Protein AF-A0A136JRP7-F1 (afdb_monomer_lite)

Structure (mmCIF, N/CA/C/O backbone):
data_AF-A0A136JRP7-F1
#
_entry.id   AF-A0A136JRP7-F1
#
loop_
_atom_site.group_PDB
_atom_site.id
_atom_site.type_symbol
_atom_site.label_atom_id
_atom_site.label_alt_id
_atom_site.label_comp_id
_atom_site.label_asym_id
_atom_site.label_entity_id
_atom_site.label_seq_id
_atom_site.pdbx_PDB_ins_code
_atom_site.Cartn_x
_atom_site.Cartn_y
_atom_site.Cartn_z
_atom_site.occupancy
_atom_site.B_iso_or_equiv
_atom_site.auth_seq_id
_atom_site.auth_comp_id
_atom_site.auth_asym_id
_atom_site.auth_atom_id
_atom_site.pdbx_PDB_model_num
ATOM 1 N N . MET A 1 1 ? -14.652 -29.516 85.761 1.00 39.72 1 MET A N 1
ATOM 2 C CA . MET A 1 1 ? -13.188 -29.738 85.785 1.00 39.72 1 MET A CA 1
ATOM 3 C C . MET A 1 1 ? -12.720 -29.755 84.341 1.00 39.72 1 MET A C 1
ATOM 5 O O . MET A 1 1 ? -13.263 -30.537 83.588 1.00 39.72 1 MET A O 1
ATOM 9 N N . GLY A 1 2 ? -11.836 -28.919 83.824 1.00 35.59 2 GLY A N 1
ATOM 10 C CA . GLY A 1 2 ? -11.046 -27.812 84.340 1.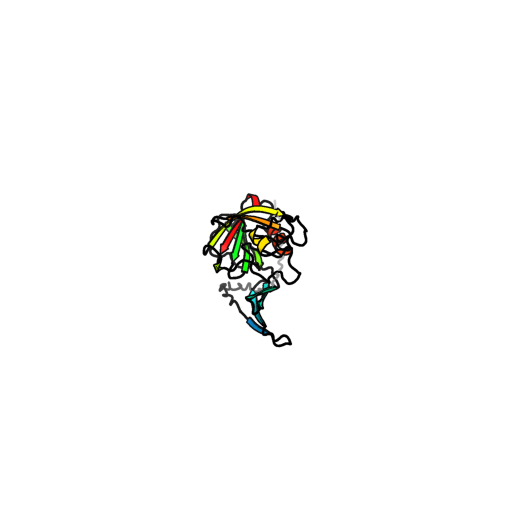00 35.59 2 GLY A CA 1
ATOM 11 C C . GLY A 1 2 ? -10.254 -27.303 83.130 1.00 35.59 2 GLY A C 1
ATOM 12 O O . GLY A 1 2 ? -9.707 -28.105 82.380 1.00 35.59 2 GLY A O 1
ATOM 13 N N . LYS A 1 3 ? -10.291 -25.990 82.892 1.00 38.38 3 LYS A N 1
ATOM 14 C CA . LYS A 1 3 ? -9.518 -25.302 81.852 1.00 38.38 3 LYS A CA 1
ATOM 15 C C . LYS A 1 3 ? -8.024 -25.490 82.135 1.00 38.38 3 LYS A C 1
ATOM 17 O O . LYS A 1 3 ? -7.630 -25.338 83.288 1.00 38.38 3 LYS A O 1
ATOM 22 N N . PHE A 1 4 ? -7.212 -25.734 81.107 1.00 42.00 4 PHE A N 1
ATOM 23 C CA . PHE A 1 4 ? -5.768 -25.517 81.190 1.00 42.00 4 PHE A CA 1
ATOM 24 C C . PHE A 1 4 ? -5.361 -24.369 80.271 1.00 42.00 4 PHE A C 1
ATOM 26 O O . PHE A 1 4 ? -5.608 -24.364 79.068 1.00 42.00 4 PHE A O 1
ATOM 33 N N . THR A 1 5 ? -4.806 -23.371 80.939 1.00 40.28 5 THR A N 1
ATOM 34 C CA . THR A 1 5 ? -4.238 -22.115 80.462 1.00 40.28 5 THR A CA 1
ATOM 35 C C . THR A 1 5 ? -2.716 -22.297 80.326 1.00 40.28 5 THR A C 1
ATOM 37 O O . THR A 1 5 ? -2.183 -23.268 80.859 1.00 40.28 5 THR A O 1
ATOM 40 N N . GLN A 1 6 ? -2.043 -21.287 79.745 1.00 37.91 6 GLN A N 1
ATOM 41 C CA . GLN A 1 6 ? -0.590 -20.995 79.777 1.00 37.91 6 GLN A CA 1
ATOM 42 C C . GLN A 1 6 ? 0.263 -21.721 78.705 1.00 37.91 6 GLN A C 1
ATOM 44 O O . GLN A 1 6 ? 0.059 -22.894 78.444 1.00 37.91 6 GLN A O 1
ATOM 49 N N . PHE A 1 7 ? 1.211 -21.095 77.993 1.00 34.25 7 PHE A N 1
ATOM 50 C CA . PHE A 1 7 ? 2.084 -19.966 78.335 1.00 34.25 7 PHE A CA 1
ATOM 51 C C . PHE A 1 7 ? 2.415 -19.066 77.126 1.00 34.25 7 PHE A C 1
ATOM 53 O O . PHE A 1 7 ? 2.494 -19.506 75.983 1.00 34.25 7 PHE A O 1
ATOM 60 N N . VAL A 1 8 ? 2.654 -17.796 77.449 1.00 35.16 8 VAL A N 1
ATOM 61 C CA . VAL A 1 8 ? 3.190 -16.710 76.620 1.00 35.16 8 VAL A CA 1
ATOM 62 C C . VAL A 1 8 ? 4.683 -16.926 76.358 1.00 35.16 8 VAL A C 1
ATOM 64 O O . VAL A 1 8 ? 5.413 -17.230 77.297 1.00 35.16 8 VAL A O 1
ATOM 67 N N . LEU A 1 9 ? 5.152 -16.646 75.139 1.00 34.50 9 LEU A N 1
ATOM 68 C CA . LEU A 1 9 ? 6.526 -16.199 74.896 1.00 34.50 9 LEU A CA 1
ATOM 69 C C . LEU A 1 9 ? 6.534 -15.151 73.779 1.00 34.50 9 LEU A C 1
ATOM 71 O O . LEU A 1 9 ? 6.214 -15.423 72.624 1.00 34.50 9 LEU A O 1
ATOM 75 N N . LEU A 1 10 ? 6.858 -13.927 74.195 1.00 34.78 10 LEU A N 1
ATOM 76 C CA . LEU A 1 10 ? 7.163 -12.784 73.352 1.00 34.78 10 LEU A CA 1
ATOM 77 C C . LEU A 1 10 ? 8.407 -13.075 72.508 1.00 34.78 10 LEU A C 1
ATOM 79 O O . LEU A 1 10 ? 9.435 -13.464 73.054 1.00 34.78 10 LEU A O 1
ATOM 83 N N . PHE A 1 11 ? 8.352 -12.750 71.219 1.00 33.94 11 PHE A N 1
ATOM 84 C CA . PHE A 1 11 ? 9.544 -12.369 70.470 1.00 33.94 11 PHE A CA 1
ATOM 85 C C . PHE A 1 11 ? 9.280 -11.048 69.760 1.00 33.94 11 PHE A C 1
ATOM 87 O O . PHE A 1 11 ? 8.512 -10.958 68.804 1.00 33.94 11 PHE A O 1
ATOM 94 N N . SER A 1 12 ? 9.925 -10.007 70.280 1.00 32.88 12 SER A N 1
ATOM 95 C CA . SER A 1 12 ? 10.129 -8.745 69.592 1.00 32.88 12 SER A CA 1
ATOM 96 C C . SER A 1 12 ? 11.010 -8.988 68.368 1.00 32.88 12 SER A C 1
ATOM 98 O O . SER A 1 12 ? 12.142 -9.451 68.511 1.00 32.88 12 SER A O 1
ATOM 100 N N . CYS A 1 13 ? 10.542 -8.611 67.185 1.00 29.30 13 CYS A N 1
ATOM 101 C CA . CYS A 1 13 ? 11.443 -8.299 66.085 1.00 29.30 13 CYS A CA 1
ATOM 102 C C . CYS A 1 13 ? 11.125 -6.886 65.607 1.00 29.30 13 CYS A C 1
ATOM 104 O O . CYS A 1 13 ? 10.204 -6.635 64.835 1.00 29.30 13 CYS A O 1
ATOM 106 N N . LEU A 1 14 ? 11.874 -5.957 66.190 1.00 34.19 14 LEU A N 1
ATOM 107 C CA . LEU A 1 14 ? 12.029 -4.587 65.754 1.00 34.19 14 LEU A CA 1
ATOM 108 C C . LEU A 1 14 ? 12.910 -4.619 64.500 1.00 34.19 14 LEU A C 1
ATOM 110 O O . LEU A 1 14 ? 14.112 -4.819 64.631 1.00 34.19 14 LEU A O 1
ATOM 114 N N . LEU A 1 15 ? 12.349 -4.426 63.306 1.00 36.03 15 LEU A N 1
ATOM 115 C CA . LEU A 1 15 ? 13.151 -4.093 62.128 1.00 36.03 15 LEU A CA 1
ATOM 116 C C . LEU A 1 15 ? 12.432 -3.051 61.258 1.00 36.03 15 LEU A C 1
ATOM 118 O O . LEU A 1 15 ? 11.528 -3.351 60.489 1.00 36.03 15 LEU A O 1
ATOM 122 N N . LEU A 1 16 ? 12.872 -1.811 61.468 1.00 35.22 16 LEU A N 1
ATOM 123 C CA . LEU A 1 16 ? 13.140 -0.772 60.472 1.00 35.22 16 LEU A CA 1
ATOM 124 C C . LEU A 1 16 ? 12.057 -0.471 59.422 1.00 35.22 16 LEU A C 1
ATOM 126 O O . LEU A 1 16 ? 11.965 -1.080 58.360 1.00 35.22 16 LEU A O 1
ATOM 130 N N . LEU A 1 17 ? 11.348 0.622 59.716 1.00 37.88 17 LEU A N 1
ATOM 131 C CA . LEU A 1 17 ? 10.769 1.564 58.761 1.00 37.88 17 LEU A CA 1
ATOM 132 C C . LEU A 1 17 ? 11.739 1.840 57.599 1.00 37.88 17 LEU A C 1
ATOM 134 O O . LEU A 1 17 ? 12.767 2.490 57.788 1.00 37.88 17 LEU A O 1
ATOM 138 N N . VAL A 1 18 ? 11.368 1.420 56.392 1.00 36.59 18 VAL A N 1
ATOM 139 C CA . VAL A 1 18 ? 11.866 2.020 55.151 1.00 36.59 18 VAL A CA 1
ATOM 140 C C . VAL A 1 18 ? 10.654 2.601 54.440 1.00 36.59 18 VAL A C 1
ATOM 142 O O . VAL A 1 18 ? 9.684 1.897 54.161 1.00 36.59 18 VAL A O 1
ATOM 145 N N . GLY A 1 19 ? 10.688 3.918 54.252 1.00 31.47 19 GLY A N 1
ATOM 146 C CA . GLY A 1 19 ? 9.603 4.704 53.691 1.00 31.47 19 GLY A CA 1
ATOM 147 C C . GLY A 1 19 ? 9.156 4.172 52.335 1.00 31.47 19 GLY A C 1
ATOM 148 O O . GLY A 1 19 ? 9.950 4.023 51.410 1.00 31.47 19 GLY A O 1
ATOM 149 N N . CYS A 1 20 ? 7.855 3.923 52.217 1.00 28.80 20 CYS A N 1
ATOM 150 C CA . CYS A 1 20 ? 7.195 3.824 50.928 1.00 28.80 20 CYS A CA 1
ATOM 151 C C . CYS A 1 20 ? 7.052 5.258 50.400 1.00 28.80 20 CYS A C 1
ATOM 153 O O . CYS A 1 20 ? 6.057 5.934 50.656 1.00 28.80 20 CYS A O 1
ATOM 155 N N . GLU A 1 21 ? 8.103 5.764 49.751 1.00 31.59 21 GLU A N 1
ATOM 156 C CA . GLU A 1 21 ? 8.009 6.989 48.964 1.00 31.59 21 GLU A CA 1
ATOM 157 C C . GLU A 1 21 ? 7.061 6.721 47.795 1.00 31.59 21 GLU A C 1
ATOM 159 O O . GLU A 1 21 ? 7.351 5.960 46.872 1.00 31.59 21 GLU A O 1
ATOM 164 N N . THR A 1 22 ? 5.891 7.347 47.855 1.00 37.56 22 THR A N 1
ATOM 165 C CA . THR A 1 22 ? 4.984 7.475 46.722 1.00 37.56 22 THR A CA 1
ATOM 166 C C . THR A 1 22 ? 5.746 8.130 45.573 1.00 37.56 22 THR A C 1
ATOM 168 O O . THR A 1 22 ? 6.074 9.316 45.638 1.00 37.56 22 THR A O 1
ATOM 171 N N . VAL A 1 23 ? 6.040 7.359 44.526 1.00 31.69 23 VAL A N 1
ATOM 172 C CA . VAL A 1 23 ? 6.609 7.885 43.283 1.00 31.69 23 VAL A CA 1
ATOM 173 C C . VAL A 1 23 ? 5.625 8.924 42.738 1.00 31.69 23 VAL A C 1
ATOM 175 O O . VAL A 1 23 ? 4.466 8.579 42.499 1.00 31.69 23 VAL A O 1
ATOM 178 N N . PRO A 1 24 ? 6.027 10.194 42.558 1.00 32.50 24 PRO A N 1
ATOM 179 C CA . PRO A 1 24 ? 5.116 11.206 42.063 1.00 32.50 24 PRO A CA 1
ATOM 180 C C . PRO A 1 24 ? 4.702 10.840 40.640 1.00 32.50 24 PRO A C 1
ATOM 182 O O . PRO A 1 24 ? 5.545 10.608 39.768 1.00 32.50 24 PRO A O 1
ATOM 185 N N . GLU A 1 25 ? 3.390 10.805 40.427 1.00 35.38 25 GLU A N 1
ATOM 186 C CA . GLU A 1 25 ? 2.735 10.657 39.136 1.00 35.38 25 GLU A CA 1
ATOM 187 C C . GLU A 1 25 ? 3.246 11.775 38.211 1.00 35.38 25 GLU A C 1
ATOM 189 O O . GLU A 1 25 ? 2.788 12.923 38.231 1.00 35.38 25 GLU A O 1
ATOM 194 N N . LYS A 1 26 ? 4.297 11.482 37.438 1.00 30.23 26 LYS A N 1
ATOM 195 C CA . LYS A 1 26 ? 4.807 12.415 36.438 1.00 30.23 26 LYS A CA 1
ATOM 196 C C . LYS A 1 26 ? 3.710 12.564 35.396 1.00 30.23 26 LYS A C 1
ATOM 198 O O . LYS A 1 26 ? 3.540 11.688 34.553 1.00 30.23 26 LYS A O 1
ATOM 203 N N . ARG A 1 27 ? 2.992 13.693 35.446 1.00 32.31 27 ARG A N 1
ATOM 204 C CA . ARG A 1 27 ? 2.145 14.174 34.348 1.00 32.31 27 ARG A CA 1
ATOM 205 C C . ARG A 1 27 ? 2.920 14.005 33.049 1.00 32.31 27 ARG A C 1
ATOM 207 O O . ARG A 1 27 ? 3.873 14.745 32.791 1.00 32.31 27 ARG A O 1
ATOM 214 N N . PHE A 1 28 ? 2.505 13.026 32.253 1.00 27.06 28 PHE A N 1
ATOM 215 C CA . PHE A 1 28 ? 2.994 12.829 30.903 1.00 27.06 28 PHE A CA 1
ATOM 216 C C . PHE A 1 28 ? 2.627 14.086 30.117 1.00 27.06 28 PHE A C 1
ATOM 218 O O . PHE A 1 28 ? 1.475 14.302 29.745 1.00 27.06 28 PHE A O 1
ATOM 225 N N . ARG A 1 29 ? 3.603 14.969 29.908 1.00 24.38 29 ARG A N 1
ATOM 226 C CA . ARG A 1 29 ? 3.493 15.963 28.849 1.00 24.38 29 ARG A CA 1
ATOM 227 C C . ARG A 1 29 ? 3.828 15.217 27.562 1.00 24.38 29 ARG A C 1
ATOM 229 O O . ARG A 1 29 ? 4.955 14.727 27.469 1.00 24.38 29 ARG A O 1
ATOM 236 N N . PRO A 1 30 ? 2.909 15.092 26.592 1.00 26.34 30 PRO A N 1
ATOM 237 C CA . PRO A 1 30 ? 3.274 14.552 25.295 1.00 26.34 30 PRO A CA 1
ATOM 238 C C . PRO A 1 30 ? 4.368 15.448 24.713 1.00 26.34 30 PRO A C 1
ATOM 240 O O . PRO A 1 30 ? 4.158 16.633 24.444 1.00 26.34 30 PRO A O 1
ATOM 243 N N . TYR A 1 31 ? 5.574 14.898 24.596 1.00 30.75 31 TYR A N 1
ATOM 244 C CA . TYR A 1 31 ? 6.657 15.552 23.886 1.00 30.75 31 TYR A CA 1
ATOM 245 C C . TYR A 1 31 ? 6.283 15.557 22.404 1.00 30.75 31 TYR A C 1
ATOM 247 O O . TYR A 1 31 ? 6.161 14.493 21.802 1.00 30.75 31 TYR A O 1
ATOM 255 N N . LYS A 1 32 ? 6.065 16.746 21.830 1.00 27.62 32 LYS A N 1
ATOM 256 C CA . LYS A 1 32 ? 5.886 16.921 20.384 1.00 27.62 32 LYS A CA 1
ATOM 257 C C . LYS A 1 32 ? 7.194 16.515 19.694 1.00 27.62 32 LYS A C 1
ATOM 259 O O . LYS A 1 32 ? 8.188 17.215 19.903 1.00 27.62 32 LYS A O 1
ATOM 264 N N . PRO A 1 33 ? 7.239 15.445 18.884 1.00 36.84 33 PRO A N 1
ATOM 265 C CA . PRO A 1 33 ? 8.434 15.167 18.108 1.00 36.84 33 PRO A CA 1
ATOM 266 C C . PRO A 1 33 ? 8.629 16.294 17.089 1.00 36.8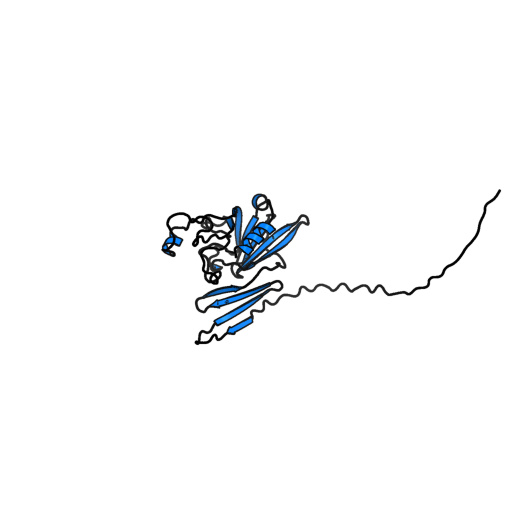4 33 PRO A C 1
ATOM 268 O O . PRO A 1 33 ? 7.720 16.636 16.332 1.00 36.84 33 PRO A O 1
ATOM 271 N N . LYS A 1 34 ? 9.825 16.883 17.071 1.00 35.00 34 LYS A N 1
ATOM 272 C CA . LYS A 1 34 ? 10.300 17.612 15.898 1.00 35.00 34 LYS A CA 1
ATOM 273 C C . LYS A 1 34 ? 10.660 16.556 14.860 1.00 35.00 34 LYS A C 1
ATOM 275 O O . LYS A 1 34 ? 11.519 15.720 15.115 1.00 35.00 34 LYS A O 1
ATOM 280 N N . SER A 1 35 ? 10.012 16.569 13.700 1.00 42.50 35 SER A N 1
ATOM 281 C CA . SER A 1 35 ? 10.616 15.965 12.516 1.00 42.50 35 SER A CA 1
ATOM 282 C C . SER A 1 35 ? 11.887 16.760 12.225 1.00 42.50 35 SER A C 1
ATOM 284 O O . SER A 1 35 ? 11.810 17.885 11.728 1.00 42.50 35 SER A O 1
ATOM 286 N N . GLU A 1 36 ? 13.045 16.235 12.598 1.00 44.19 36 GLU A N 1
ATOM 287 C CA . GLU A 1 36 ? 14.314 16.846 12.225 1.00 44.19 36 GLU A CA 1
ATOM 288 C C . GLU A 1 36 ? 14.634 16.386 10.805 1.00 44.19 36 GLU A C 1
ATOM 290 O O . GLU A 1 36 ? 14.981 15.234 10.555 1.00 44.19 36 GLU A O 1
ATOM 295 N N . ILE A 1 37 ? 14.397 17.286 9.846 1.00 46.25 37 ILE A N 1
ATOM 296 C CA . ILE A 1 37 ? 14.940 17.146 8.498 1.00 46.25 37 ILE A CA 1
ATOM 297 C C . ILE A 1 37 ? 16.388 17.595 8.609 1.00 46.25 37 ILE A C 1
ATOM 299 O O . ILE A 1 37 ? 16.678 18.792 8.576 1.00 46.25 37 ILE A O 1
ATOM 303 N N . GLU A 1 38 ? 17.295 16.643 8.755 1.00 47.72 38 GLU A N 1
ATOM 304 C CA . GLU A 1 38 ? 18.708 16.942 8.608 1.00 47.72 38 GLU A CA 1
ATOM 305 C C . GLU A 1 38 ? 19.030 16.948 7.112 1.00 47.72 38 GLU A C 1
ATOM 307 O O . GLU A 1 38 ? 18.967 15.922 6.423 1.00 47.72 38 GLU A O 1
ATOM 312 N N . LYS A 1 39 ? 19.310 18.146 6.590 1.00 44.97 39 LYS A N 1
ATOM 313 C CA . LYS A 1 39 ? 19.849 18.316 5.244 1.00 44.97 39 LYS A CA 1
ATOM 314 C C . LYS A 1 39 ? 21.359 18.163 5.311 1.00 44.97 39 LYS A C 1
ATOM 316 O O . LYS A 1 39 ? 22.026 18.979 5.942 1.00 44.97 39 LYS A O 1
ATOM 321 N N . PHE A 1 40 ? 21.892 17.173 4.610 1.00 51.34 40 PHE A N 1
ATOM 322 C CA . PHE A 1 40 ? 23.327 17.074 4.370 1.00 51.34 40 PHE A CA 1
ATOM 323 C C . PHE A 1 40 ? 23.587 17.240 2.877 1.00 51.34 40 PHE A C 1
ATOM 325 O O . PHE A 1 40 ? 22.942 16.595 2.054 1.00 51.34 40 PHE A O 1
ATOM 332 N N . ILE A 1 41 ? 24.537 18.098 2.520 1.00 49.47 41 ILE A N 1
ATOM 333 C CA . ILE A 1 41 ? 25.082 18.140 1.163 1.00 49.47 41 ILE A CA 1
ATOM 334 C C . ILE A 1 41 ? 26.310 17.239 1.186 1.00 49.47 41 ILE A C 1
ATOM 336 O O . ILE A 1 41 ? 27.275 17.525 1.895 1.00 49.47 41 ILE A O 1
ATOM 340 N N . VAL A 1 42 ? 26.253 16.118 0.470 1.00 48.25 42 VAL A N 1
ATOM 341 C CA . VAL A 1 42 ? 27.396 15.205 0.365 1.00 48.25 42 VAL A CA 1
ATOM 342 C C . VAL A 1 42 ? 28.051 15.406 -0.992 1.00 48.25 42 VAL A C 1
ATOM 344 O O . VAL A 1 42 ? 27.433 15.169 -2.030 1.00 48.25 42 VAL A O 1
ATOM 347 N N . PHE A 1 43 ? 29.323 15.797 -0.975 1.00 47.12 43 PHE A N 1
ATOM 348 C CA . PHE A 1 43 ? 30.174 15.818 -2.159 1.00 47.12 43 PHE A CA 1
ATOM 349 C C . PHE A 1 43 ? 30.762 14.419 -2.352 1.00 47.12 43 PHE A C 1
ATOM 351 O O . PHE A 1 43 ? 31.695 14.023 -1.655 1.00 47.12 43 PHE A O 1
ATOM 358 N N . ALA A 1 44 ? 30.195 13.643 -3.273 1.00 41.56 44 ALA A N 1
ATOM 359 C CA . ALA A 1 44 ? 30.879 12.461 -3.785 1.00 41.56 44 ALA A CA 1
ATOM 360 C C . ALA A 1 44 ? 31.821 12.927 -4.904 1.00 41.56 44 ALA A C 1
ATOM 362 O O . ALA A 1 44 ? 31.405 13.728 -5.742 1.00 41.56 44 ALA A O 1
ATOM 363 N N . GLY A 1 45 ? 33.081 12.477 -4.884 1.00 43.88 45 GLY A N 1
ATOM 364 C CA . GLY A 1 45 ? 34.088 12.833 -5.890 1.00 43.88 45 GLY A CA 1
ATOM 365 C C . GLY A 1 45 ? 33.537 12.765 -7.319 1.00 43.88 45 GLY A C 1
ATOM 366 O O . GLY A 1 45 ? 32.732 11.887 -7.620 1.00 43.88 45 GLY A O 1
ATOM 367 N N . GLU A 1 46 ? 33.978 13.718 -8.149 1.00 43.97 46 GLU A N 1
ATOM 368 C CA . GLU A 1 46 ? 33.435 14.098 -9.472 1.00 43.97 46 GLU A CA 1
ATOM 369 C C . GLU A 1 46 ? 32.235 15.068 -9.474 1.00 43.97 46 GLU A C 1
ATOM 371 O O . GLU A 1 46 ? 31.396 15.034 -10.367 1.00 43.97 46 GLU A O 1
ATOM 376 N N . GLY A 1 47 ? 32.165 16.001 -8.518 1.00 45.19 47 GLY A N 1
ATOM 377 C CA . GLY A 1 47 ? 31.385 17.241 -8.689 1.00 45.19 47 GLY A CA 1
ATOM 378 C C . GLY A 1 47 ? 29.858 17.090 -8.744 1.00 45.19 47 GLY A C 1
ATOM 379 O O . GLY A 1 47 ? 29.167 18.052 -9.069 1.00 45.19 47 GLY A O 1
ATOM 380 N N . ILE A 1 48 ? 29.314 15.917 -8.408 1.00 47.41 48 ILE A N 1
ATOM 381 C CA . ILE A 1 48 ? 27.867 15.706 -8.313 1.00 47.41 48 ILE A CA 1
ATOM 382 C C . ILE A 1 48 ? 27.416 16.100 -6.905 1.00 47.41 48 ILE A C 1
ATOM 384 O O . ILE A 1 48 ? 27.648 15.372 -5.936 1.00 47.41 48 ILE A O 1
ATOM 388 N N . GLU A 1 49 ? 26.747 17.246 -6.799 1.00 48.59 49 GLU A N 1
ATOM 389 C CA . GLU A 1 49 ? 26.056 17.665 -5.581 1.00 48.59 49 GLU A CA 1
ATOM 390 C C . GLU A 1 49 ? 24.883 16.706 -5.306 1.00 48.59 49 GLU A C 1
ATOM 392 O O . GLU A 1 49 ? 23.995 16.519 -6.142 1.00 48.59 49 GLU A O 1
ATOM 397 N N . ARG A 1 50 ? 24.892 16.037 -4.147 1.00 52.16 50 ARG A N 1
ATOM 398 C CA . ARG A 1 50 ? 23.794 15.166 -3.700 1.00 52.16 50 ARG A CA 1
ATOM 399 C C . ARG A 1 50 ? 23.117 15.813 -2.492 1.00 52.16 50 ARG A C 1
ATOM 401 O O . ARG A 1 50 ? 23.737 15.907 -1.432 1.00 52.16 50 ARG A O 1
ATOM 408 N N . GLU A 1 51 ? 21.855 16.236 -2.630 1.00 50.03 51 GLU A N 1
ATOM 409 C CA . GLU A 1 51 ? 21.038 16.672 -1.484 1.00 50.03 51 GLU A CA 1
ATOM 410 C C . GLU A 1 51 ? 20.538 15.426 -0.730 1.00 50.03 51 GLU A C 1
ATOM 412 O O . GLU A 1 51 ? 19.670 14.683 -1.190 1.00 50.03 51 GLU A O 1
ATOM 417 N N . LEU A 1 52 ? 21.093 15.168 0.450 1.00 49.72 52 LEU A N 1
ATOM 418 C CA . LEU A 1 52 ? 20.652 14.097 1.337 1.00 49.72 52 LEU A CA 1
ATOM 419 C C . LEU A 1 52 ? 19.568 14.648 2.279 1.00 49.72 52 LEU A C 1
ATOM 421 O O . LEU A 1 52 ? 19.832 15.585 3.035 1.00 49.72 52 LEU A O 1
ATOM 425 N N . LYS A 1 53 ? 18.363 14.062 2.270 1.00 51.78 53 LYS A N 1
ATOM 426 C CA . LYS A 1 53 ? 17.296 14.378 3.236 1.00 51.78 53 LYS A CA 1
ATOM 427 C C . LYS A 1 53 ? 17.085 13.186 4.161 1.00 51.78 53 LYS A C 1
ATOM 429 O O . LYS A 1 53 ? 16.308 12.278 3.877 1.00 51.78 53 LYS A O 1
ATOM 434 N N . VAL A 1 54 ? 17.779 13.169 5.293 1.00 51.19 54 VAL A N 1
ATOM 435 C CA . VAL A 1 54 ? 17.572 12.112 6.290 1.00 51.19 54 VAL A CA 1
ATOM 436 C C . VAL A 1 54 ? 16.296 12.434 7.055 1.00 51.19 54 VAL A C 1
ATOM 438 O O . VAL A 1 54 ? 16.150 13.540 7.575 1.00 51.19 54 VAL A O 1
ATOM 441 N N . LYS A 1 55 ? 15.370 11.473 7.127 1.00 52.31 55 LYS A N 1
ATOM 442 C CA . LYS A 1 55 ? 14.171 11.604 7.951 1.00 52.31 55 LYS A CA 1
ATOM 443 C C . LYS A 1 55 ? 14.163 10.517 9.018 1.00 52.31 55 LYS A C 1
ATOM 445 O O . LYS A 1 55 ? 13.782 9.372 8.783 1.00 52.31 55 LYS A O 1
ATOM 450 N N . THR A 1 56 ? 14.611 10.889 10.209 1.00 47.78 56 THR A N 1
ATOM 451 C CA . THR A 1 56 ? 14.657 9.990 11.364 1.00 47.78 56 THR A CA 1
ATOM 452 C C . THR A 1 56 ? 13.319 10.027 12.096 1.00 47.78 56 THR A C 1
ATOM 454 O O . THR A 1 56 ? 12.829 11.098 12.450 1.00 47.78 56 THR A O 1
ATOM 457 N N . TYR A 1 57 ? 12.721 8.859 12.337 1.00 48.09 57 TYR A N 1
ATOM 458 C CA . TYR A 1 57 ? 11.516 8.721 13.150 1.00 48.09 57 TYR A CA 1
ATOM 459 C C . TYR A 1 57 ? 11.869 8.070 14.489 1.00 48.09 57 TYR A C 1
ATOM 461 O O . TYR A 1 57 ? 12.815 7.291 14.596 1.00 48.09 57 TYR A O 1
ATOM 469 N N . LYS A 1 58 ? 11.075 8.360 15.523 1.00 38.59 58 LYS A N 1
ATOM 470 C CA . LYS A 1 58 ? 11.317 7.924 16.910 1.00 38.59 58 LYS A CA 1
ATOM 471 C C . LYS A 1 58 ? 11.440 6.397 17.091 1.00 38.59 58 LYS A C 1
ATOM 473 O O . LYS A 1 58 ? 12.032 5.967 18.073 1.00 38.59 58 LYS A O 1
ATOM 478 N N . TYR A 1 59 ? 10.939 5.591 16.146 1.00 33.47 59 TYR A N 1
ATOM 479 C CA . TYR A 1 59 ? 10.978 4.118 16.196 1.00 33.47 59 TYR A CA 1
ATOM 480 C C . TYR A 1 59 ? 11.539 3.460 14.922 1.00 33.47 59 TYR A C 1
ATOM 482 O O . TYR A 1 59 ? 11.258 2.292 14.668 1.00 33.47 59 TYR A O 1
ATOM 490 N N . GLY A 1 60 ? 12.318 4.190 14.113 1.00 43.19 60 GLY A N 1
ATOM 491 C CA . GLY A 1 60 ? 12.983 3.652 12.921 1.00 43.19 60 GLY A CA 1
ATOM 492 C C . GLY A 1 60 ? 13.726 4.719 12.105 1.00 43.19 60 GLY A C 1
ATOM 493 O O . GLY A 1 60 ? 13.322 5.881 12.062 1.00 43.19 60 GLY A O 1
ATOM 494 N N . ARG A 1 61 ? 14.820 4.331 11.436 1.00 44.62 61 ARG A N 1
ATOM 495 C CA . ARG A 1 61 ? 15.557 5.204 10.507 1.00 44.62 61 ARG A CA 1
ATOM 496 C C . ARG A 1 61 ? 15.101 4.914 9.081 1.00 44.62 61 ARG A C 1
ATOM 498 O O . ARG A 1 61 ? 15.215 3.774 8.639 1.00 44.62 61 ARG A O 1
ATOM 505 N N . PHE A 1 62 ? 14.623 5.941 8.382 1.00 55.22 62 PHE A N 1
ATOM 506 C CA . PHE A 1 62 ? 14.494 5.919 6.930 1.00 55.22 62 PHE A CA 1
ATOM 507 C C . PHE A 1 62 ? 15.441 6.965 6.350 1.00 55.22 62 PHE A C 1
ATOM 509 O O . PHE A 1 62 ? 15.343 8.152 6.668 1.00 55.22 62 PHE A O 1
ATOM 516 N N . THR A 1 63 ? 16.386 6.551 5.515 1.00 51.12 63 THR A N 1
ATOM 517 C CA . THR A 1 63 ? 17.249 7.511 4.819 1.00 51.12 63 THR A CA 1
ATOM 518 C C . THR A 1 63 ? 16.662 7.780 3.447 1.00 51.12 63 THR A C 1
ATOM 520 O O . THR A 1 63 ? 16.711 6.886 2.611 1.00 51.12 63 THR A O 1
ATOM 523 N N . VAL A 1 64 ? 16.117 8.982 3.216 1.00 52.25 64 VAL A N 1
ATOM 524 C CA . VAL A 1 64 ? 15.586 9.389 1.907 1.00 52.25 64 VAL A CA 1
ATOM 525 C C . VAL A 1 64 ? 16.664 10.153 1.124 1.00 52.25 64 VAL A C 1
ATOM 527 O O . VAL A 1 64 ? 16.960 11.319 1.377 1.00 52.25 64 VAL A O 1
ATOM 530 N N . TYR A 1 65 ? 17.283 9.508 0.147 1.00 55.53 65 TYR A N 1
ATOM 531 C CA . TYR A 1 65 ? 18.241 10.140 -0.757 1.00 55.53 65 TYR A CA 1
ATOM 532 C C . TYR A 1 65 ? 17.471 10.768 -1.915 1.00 55.53 65 TYR A C 1
ATOM 534 O O . TYR A 1 65 ? 16.952 10.030 -2.741 1.00 55.53 65 TYR A O 1
ATOM 542 N N . VAL A 1 66 ? 17.392 12.094 -2.016 1.00 51.50 66 VAL A N 1
ATOM 543 C CA . VAL A 1 66 ? 16.747 12.744 -3.168 1.00 51.50 66 VAL A CA 1
ATOM 544 C C . VAL A 1 66 ? 17.825 13.083 -4.195 1.00 51.50 66 VAL A C 1
ATOM 546 O O . VAL A 1 66 ? 18.763 13.819 -3.901 1.00 51.50 66 VAL A O 1
ATOM 549 N N . ARG A 1 67 ? 17.736 12.524 -5.401 1.00 51.41 67 ARG A N 1
ATOM 550 C CA . ARG A 1 67 ? 18.661 12.840 -6.493 1.00 51.41 67 ARG A CA 1
ATOM 551 C C . ARG A 1 67 ? 18.222 14.129 -7.213 1.00 51.41 67 ARG A C 1
ATOM 553 O O . ARG A 1 67 ? 17.040 14.476 -7.171 1.00 51.41 67 ARG A O 1
ATOM 560 N N . PRO A 1 68 ? 19.136 14.817 -7.924 1.00 48.88 68 PRO A N 1
ATOM 561 C CA . PRO A 1 68 ? 18.818 16.035 -8.682 1.00 48.88 68 PRO A CA 1
ATOM 562 C C . PRO A 1 68 ? 17.721 15.871 -9.748 1.00 48.88 68 PRO A C 1
ATOM 564 O O . PRO A 1 68 ? 17.074 16.846 -10.113 1.00 48.88 68 PRO A O 1
ATOM 567 N N . ASP A 1 69 ? 17.487 14.648 -10.231 1.00 50.25 69 ASP A N 1
ATOM 568 C CA . ASP A 1 69 ? 16.425 14.317 -11.193 1.00 50.25 69 ASP A CA 1
ATOM 569 C C . ASP A 1 69 ? 15.042 14.104 -10.539 1.00 50.25 69 ASP A C 1
ATOM 571 O O . ASP A 1 69 ? 14.083 13.738 -11.218 1.00 50.25 69 ASP A O 1
ATOM 575 N N . GLY A 1 70 ? 14.933 14.309 -9.222 1.00 48.91 70 GLY A N 1
ATOM 576 C CA . GLY A 1 70 ? 13.717 14.097 -8.439 1.00 48.91 70 GLY A CA 1
ATOM 577 C C . GLY A 1 70 ? 13.499 12.653 -7.974 1.00 48.91 70 GLY A C 1
ATOM 578 O O . GLY A 1 70 ? 12.546 12.402 -7.232 1.00 48.91 70 GLY A O 1
ATOM 579 N N . SER A 1 71 ? 14.364 11.703 -8.353 1.00 45.00 71 SER A N 1
ATOM 580 C CA . SER A 1 71 ? 14.290 10.327 -7.846 1.00 45.00 71 SER A CA 1
ATOM 581 C C . SER A 1 71 ? 14.647 10.249 -6.360 1.00 45.00 71 SER A C 1
ATOM 583 O O . SER A 1 71 ? 15.396 11.075 -5.839 1.00 45.00 71 SER A O 1
ATOM 585 N N . GLN A 1 72 ? 14.090 9.265 -5.651 1.00 49.56 72 GLN A N 1
ATOM 586 C CA . GLN A 1 72 ? 14.322 9.070 -4.219 1.00 49.56 72 GLN A CA 1
ATOM 587 C C . GLN A 1 72 ? 14.901 7.674 -3.965 1.00 49.56 72 GLN A C 1
ATOM 589 O O . GLN A 1 72 ? 14.435 6.716 -4.560 1.00 49.56 72 GLN A O 1
ATOM 594 N N . ASN A 1 73 ? 15.882 7.518 -3.079 1.00 47.34 73 ASN A N 1
ATOM 595 C CA . ASN A 1 73 ? 16.247 6.217 -2.512 1.00 47.34 73 ASN A CA 1
ATOM 596 C C . ASN A 1 73 ? 15.785 6.172 -1.050 1.00 47.34 73 ASN A C 1
ATOM 598 O O . ASN A 1 73 ? 15.964 7.171 -0.374 1.00 47.34 73 ASN A O 1
ATOM 602 N N . ILE A 1 74 ? 15.179 5.093 -0.548 1.00 52.84 74 ILE A N 1
ATOM 603 C CA . ILE A 1 74 ? 14.767 4.989 0.865 1.00 52.84 74 ILE A CA 1
ATOM 604 C C . ILE A 1 74 ? 15.427 3.755 1.494 1.00 52.84 74 ILE A C 1
ATOM 606 O O . ILE A 1 74 ? 15.127 2.626 1.128 1.00 52.84 74 ILE A O 1
ATOM 610 N N . GLU A 1 75 ? 16.345 3.940 2.439 1.00 51.41 75 GLU A N 1
ATOM 611 C CA . GLU A 1 75 ? 16.946 2.828 3.197 1.00 51.41 75 GLU A CA 1
ATOM 612 C C . GLU A 1 75 ? 16.307 2.681 4.576 1.00 51.41 75 GLU A C 1
ATOM 614 O O . GLU A 1 75 ? 16.108 3.681 5.260 1.00 51.41 75 GLU A O 1
ATOM 619 N N . GLY A 1 76 ? 16.035 1.445 5.011 1.00 53.06 76 GLY A N 1
ATOM 620 C CA . GLY A 1 76 ? 15.149 1.188 6.153 1.00 53.06 76 GLY A CA 1
ATOM 621 C C . GLY A 1 76 ? 13.688 1.215 5.696 1.00 53.06 76 GLY A C 1
ATOM 622 O O . GLY A 1 76 ? 13.370 1.670 4.607 1.00 53.06 76 GLY A O 1
ATOM 623 N N . GLY A 1 77 ? 12.730 0.656 6.414 1.00 64.19 77 GLY A N 1
ATOM 624 C CA . GLY A 1 77 ? 12.591 0.677 7.850 1.00 64.19 77 GLY A CA 1
ATOM 625 C C . GLY A 1 77 ? 11.215 0.115 8.195 1.00 64.19 77 GLY A C 1
ATOM 626 O O . GLY A 1 77 ? 10.236 0.216 7.449 1.00 64.19 77 GLY A O 1
ATOM 627 N N . VAL A 1 78 ? 11.189 -0.555 9.325 1.00 71.88 78 VAL A N 1
ATOM 628 C CA . VAL A 1 78 ? 9.979 -0.976 10.007 1.00 71.88 78 VAL A CA 1
ATOM 629 C C . VAL A 1 78 ? 9.933 -0.106 11.250 1.00 71.88 78 VAL A C 1
ATOM 631 O O . VAL A 1 78 ? 10.972 0.111 11.873 1.00 71.88 78 VAL A O 1
ATOM 634 N N . TYR A 1 79 ? 8.771 0.429 11.590 1.00 77.12 79 TYR A N 1
ATOM 635 C CA . TYR A 1 79 ? 8.593 1.191 12.820 1.00 77.12 79 TYR A CA 1
ATOM 636 C C . TYR A 1 79 ? 7.275 0.828 13.486 1.00 77.12 79 TYR A C 1
ATOM 638 O O . TYR A 1 79 ? 6.429 0.162 12.891 1.00 77.12 79 TYR A O 1
ATOM 646 N N . MET A 1 80 ? 7.106 1.263 14.729 1.00 81.25 80 MET A N 1
ATOM 647 C CA . MET A 1 80 ? 5.828 1.181 15.421 1.00 81.25 80 MET A CA 1
ATOM 648 C C . MET A 1 80 ? 5.148 2.558 15.382 1.00 81.25 80 MET A C 1
ATOM 650 O O . MET A 1 80 ? 5.743 3.520 15.878 1.00 81.25 80 MET A O 1
ATOM 654 N N . PRO A 1 81 ? 3.955 2.693 14.775 1.00 82.75 81 PRO A N 1
ATOM 655 C CA . PRO A 1 81 ? 3.202 3.943 14.803 1.00 82.75 81 PRO A CA 1
ATOM 656 C C . PRO A 1 81 ? 2.842 4.342 16.240 1.00 82.75 81 PRO A C 1
ATOM 658 O O . PRO A 1 81 ? 2.459 3.497 17.044 1.00 82.75 81 PRO A O 1
ATOM 661 N N . GLU A 1 82 ? 2.939 5.632 16.572 1.00 74.62 82 GLU A N 1
ATOM 662 C CA . GLU A 1 82 ? 2.571 6.124 17.913 1.00 74.62 82 GLU A CA 1
ATOM 663 C C . GLU A 1 82 ? 1.061 6.194 18.117 1.00 74.62 82 GLU A C 1
ATOM 665 O O . GLU A 1 82 ? 0.551 5.951 19.207 1.00 74.62 82 GLU A O 1
ATOM 670 N N . SER A 1 83 ? 0.352 6.586 17.063 1.00 79.25 83 SER A N 1
ATOM 671 C CA . SER A 1 83 ? -1.088 6.797 17.072 1.00 79.25 83 SER A CA 1
ATOM 672 C C . SER A 1 83 ? -1.612 6.735 15.648 1.00 79.25 83 SER A C 1
ATOM 674 O O . SER A 1 83 ? -0.880 7.042 14.707 1.00 79.25 83 SER A O 1
ATOM 676 N N . LYS A 1 84 ? -2.880 6.354 15.490 1.00 83.38 84 LYS A N 1
ATOM 677 C CA . LYS A 1 84 ? -3.545 6.413 14.188 1.00 83.38 84 LYS A CA 1
ATOM 678 C C . LYS A 1 84 ? -3.751 7.870 13.747 1.00 83.38 84 LYS A C 1
ATOM 680 O O . LYS A 1 84 ? -3.969 8.730 14.606 1.00 83.38 84 LYS A O 1
ATOM 685 N N . PRO A 1 85 ? -3.811 8.145 12.433 1.00 79.38 85 PRO A N 1
ATOM 686 C CA . PRO A 1 85 ? -4.334 9.409 11.933 1.00 79.38 85 PRO A CA 1
ATOM 687 C C . PRO A 1 85 ? -5.739 9.701 12.479 1.00 79.38 85 PRO A C 1
ATOM 689 O O . PRO A 1 85 ? -6.512 8.786 12.805 1.00 79.38 85 PRO A O 1
ATOM 692 N N . ASP A 1 86 ? -6.112 10.981 12.524 1.00 86.25 86 ASP A N 1
ATOM 693 C CA . ASP A 1 86 ? -7.474 11.406 12.872 1.00 86.25 86 ASP A CA 1
ATOM 694 C C . ASP A 1 86 ? -8.446 11.223 11.692 1.00 86.25 86 ASP A C 1
ATOM 696 O O . ASP A 1 86 ? -9.144 12.124 11.241 1.00 86.25 86 ASP A O 1
ATOM 700 N N . ILE A 1 87 ? -8.431 10.015 11.129 1.00 85.25 87 ILE A N 1
ATOM 701 C CA . ILE A 1 87 ? -9.345 9.545 10.100 1.00 85.25 87 ILE A CA 1
ATOM 702 C C . ILE A 1 87 ? -10.021 8.306 10.680 1.00 85.25 87 ILE A C 1
ATOM 704 O O . ILE A 1 87 ? -9.370 7.411 11.222 1.00 85.25 87 ILE A O 1
ATOM 708 N N . VAL A 1 88 ? -11.349 8.275 10.638 1.00 86.50 88 VAL A N 1
ATOM 709 C CA . VAL A 1 88 ? -12.124 7.177 11.224 1.00 86.50 88 VAL A CA 1
ATOM 710 C C . VAL A 1 88 ? -12.284 6.051 10.206 1.00 86.50 88 VAL A C 1
ATOM 712 O O . VAL A 1 88 ? -12.691 6.285 9.062 1.00 86.50 88 VAL A O 1
ATOM 715 N N . SER A 1 89 ? -11.992 4.830 10.650 1.00 88.75 89 SER A N 1
ATOM 716 C CA . SER A 1 89 ? -12.291 3.578 9.957 1.00 88.75 89 SER A CA 1
ATOM 717 C C . SER A 1 89 ? -13.329 2.785 10.747 1.00 88.75 89 SER A C 1
ATOM 719 O O . SER A 1 89 ? -13.344 2.826 11.981 1.00 88.75 89 SER A O 1
ATOM 721 N N . LYS A 1 90 ? -14.191 2.061 10.029 1.00 88.69 90 LYS A N 1
ATOM 722 C CA . LYS A 1 90 ? -15.217 1.172 10.601 1.00 88.69 90 LYS A CA 1
ATOM 723 C C . LYS A 1 90 ? -14.829 -0.313 10.569 1.00 88.69 90 LYS A C 1
ATOM 725 O O . LYS A 1 90 ? -15.646 -1.149 10.939 1.00 88.69 90 LYS A O 1
ATOM 730 N N . TYR A 1 91 ? -13.645 -0.643 10.054 1.00 92.50 91 TYR A N 1
ATOM 731 C CA . TYR A 1 91 ? -13.204 -2.021 9.835 1.00 92.50 91 TYR A CA 1
ATOM 732 C C . TYR A 1 91 ? -12.275 -2.484 10.949 1.00 92.50 91 TYR A C 1
ATOM 734 O O . TYR A 1 91 ? -11.562 -1.685 11.544 1.00 92.50 91 TYR A O 1
ATOM 742 N N . ARG A 1 92 ? -12.234 -3.794 11.219 1.00 91.00 92 ARG A N 1
ATOM 743 C CA . ARG A 1 92 ? -11.328 -4.318 12.250 1.00 91.00 92 ARG A CA 1
ATOM 744 C C . ARG A 1 92 ? -9.862 -4.131 11.901 1.00 91.00 92 ARG A C 1
ATOM 746 O O . ARG A 1 92 ? -9.052 -3.955 12.802 1.00 91.00 92 ARG A O 1
ATOM 753 N N . SER A 1 93 ? -9.511 -4.153 10.625 1.00 95.88 93 SER A N 1
ATOM 754 C CA . SER A 1 93 ? -8.158 -3.860 10.170 1.00 95.88 93 SER A CA 1
ATOM 755 C C . SER A 1 93 ? -8.178 -2.653 9.250 1.00 95.88 93 SER A C 1
ATOM 757 O O . SER A 1 93 ? -8.999 -2.569 8.336 1.00 95.88 93 SER A O 1
ATOM 759 N N . VAL A 1 94 ? -7.250 -1.730 9.480 1.00 97.12 94 VAL A N 1
ATOM 760 C CA . VAL A 1 94 ? -7.086 -0.537 8.652 1.00 97.12 94 VAL A CA 1
ATOM 761 C C . VAL A 1 94 ? -5.617 -0.317 8.333 1.00 97.12 94 VAL A C 1
ATOM 763 O O . VAL A 1 94 ? -4.743 -0.491 9.182 1.00 97.12 94 VAL A O 1
ATOM 766 N N . ILE A 1 95 ? -5.356 0.068 7.091 1.00 98.00 95 ILE A N 1
ATOM 767 C CA . ILE A 1 95 ? -4.045 0.453 6.593 1.00 98.00 95 ILE A CA 1
ATOM 768 C C . ILE A 1 95 ? -4.143 1.891 6.090 1.00 98.00 95 ILE A C 1
ATOM 770 O O . ILE A 1 95 ? -4.852 2.178 5.125 1.00 98.00 95 ILE A O 1
ATOM 774 N N . TYR A 1 96 ? -3.407 2.791 6.725 1.00 97.31 96 TYR A N 1
ATOM 775 C CA . TYR A 1 96 ? -3.262 4.175 6.298 1.00 97.31 96 TYR A CA 1
ATOM 776 C C . TYR A 1 96 ? -2.045 4.302 5.391 1.00 97.31 96 TYR A C 1
ATOM 778 O O . TYR A 1 96 ? -0.979 3.799 5.728 1.00 97.31 96 TYR A O 1
ATOM 786 N N . ILE A 1 97 ? -2.189 4.973 4.251 1.00 95.81 97 ILE A N 1
ATOM 787 C CA . ILE A 1 97 ? -1.095 5.234 3.314 1.00 95.81 97 ILE A CA 1
ATOM 788 C C . ILE A 1 97 ? -0.981 6.740 3.113 1.00 95.81 97 ILE A C 1
ATOM 790 O O . ILE A 1 97 ? -1.819 7.348 2.447 1.00 95.81 97 ILE A O 1
ATOM 794 N N . ASN A 1 98 ? 0.073 7.336 3.659 1.00 92.38 98 ASN A N 1
ATOM 795 C CA . ASN A 1 98 ? 0.369 8.746 3.468 1.00 92.38 98 ASN A CA 1
ATOM 796 C C . ASN A 1 98 ? 1.224 8.928 2.207 1.00 92.38 98 ASN A C 1
ATOM 798 O O . ASN A 1 98 ? 2.403 8.568 2.177 1.00 92.38 98 ASN A O 1
ATOM 802 N N . TYR A 1 99 ? 0.647 9.502 1.154 1.00 88.94 99 TYR A N 1
ATOM 803 C CA . TYR A 1 99 ? 1.334 9.695 -0.126 1.00 88.94 99 TYR A CA 1
ATOM 804 C C . TYR A 1 99 ? 2.340 10.849 -0.097 1.00 88.94 99 TYR A C 1
ATOM 806 O O . TYR A 1 99 ? 3.224 10.886 -0.957 1.00 88.94 99 TYR A O 1
ATOM 814 N N . ARG A 1 100 ? 2.225 11.792 0.845 1.00 84.38 100 ARG A N 1
ATOM 815 C CA . ARG A 1 100 ? 3.191 12.886 1.014 1.00 84.38 100 ARG A CA 1
ATOM 816 C C . ARG A 1 100 ? 4.410 12.415 1.786 1.00 84.38 100 ARG A C 1
ATOM 818 O O . ARG A 1 100 ? 5.532 12.613 1.334 1.00 84.38 100 ARG A O 1
ATOM 825 N N . GLU A 1 101 ? 4.170 11.739 2.901 1.00 82.00 101 GLU A N 1
ATOM 826 C CA . GLU A 1 101 ? 5.219 11.245 3.792 1.00 82.00 101 GLU A CA 1
ATOM 827 C C . GLU A 1 101 ? 5.788 9.891 3.365 1.00 82.00 101 GLU A C 1
ATOM 829 O O . GLU A 1 101 ? 6.781 9.445 3.931 1.00 82.00 101 GLU A O 1
ATOM 834 N N . LYS A 1 102 ? 5.186 9.258 2.349 1.00 84.88 102 LYS A N 1
ATOM 835 C CA . LYS A 1 102 ? 5.597 7.957 1.804 1.00 84.88 102 LYS A CA 1
ATOM 836 C C . LYS A 1 102 ? 5.612 6.862 2.870 1.00 84.88 102 LYS A C 1
ATOM 838 O O . LYS A 1 102 ? 6.507 6.019 2.894 1.00 84.88 102 LYS A O 1
ATOM 843 N N . THR A 1 103 ? 4.597 6.856 3.731 1.00 87.94 103 THR A N 1
ATOM 844 C CA . THR A 1 103 ? 4.446 5.869 4.806 1.00 87.94 103 THR A CA 1
ATOM 845 C C . THR A 1 103 ? 3.182 5.037 4.655 1.00 87.94 103 THR A C 1
ATOM 847 O O . THR A 1 103 ? 2.186 5.468 4.072 1.00 87.94 103 THR A O 1
ATOM 850 N N . LEU A 1 104 ? 3.239 3.823 5.189 1.00 93.50 104 LEU A N 1
ATOM 851 C CA . LEU A 1 104 ? 2.111 2.925 5.367 1.00 93.50 104 LEU A CA 1
ATOM 852 C C . LEU A 1 104 ? 2.068 2.488 6.824 1.00 93.50 104 LEU A C 1
ATOM 854 O O . LEU A 1 104 ? 3.067 1.992 7.334 1.00 93.50 104 LEU A O 1
ATOM 858 N N . GLU A 1 105 ? 0.918 2.624 7.471 1.00 94.44 105 GLU A N 1
ATOM 859 C CA . GLU A 1 105 ? 0.716 2.273 8.877 1.00 94.44 105 GLU A CA 1
ATOM 860 C C . GLU A 1 105 ? -0.512 1.382 9.024 1.00 94.44 105 GLU A C 1
ATOM 862 O O . GLU A 1 105 ? -1.612 1.744 8.607 1.00 94.44 105 GLU A O 1
ATOM 867 N N . ALA A 1 106 ? -0.327 0.207 9.614 1.00 96.25 106 ALA A N 1
ATOM 868 C CA . ALA A 1 106 ? -1.385 -0.759 9.849 1.00 96.25 106 ALA A CA 1
ATOM 869 C C . ALA A 1 106 ? -1.812 -0.749 11.318 1.00 96.25 106 ALA A C 1
ATOM 871 O O . ALA A 1 106 ? -0.972 -0.713 12.219 1.00 96.25 106 ALA A O 1
ATOM 872 N N . PHE A 1 107 ? -3.119 -0.832 11.543 1.00 95.38 107 PHE A N 1
ATOM 873 C CA . PHE A 1 107 ? -3.737 -0.880 12.863 1.00 95.38 107 PHE A CA 1
ATOM 874 C C . PHE A 1 107 ? -4.822 -1.956 12.911 1.00 95.38 107 PHE A C 1
ATOM 876 O O . PHE A 1 107 ? -5.428 -2.298 11.887 1.00 95.38 107 PHE A O 1
ATOM 883 N N . LYS A 1 108 ? -5.108 -2.445 14.119 1.00 93.44 108 LYS A N 1
ATOM 884 C CA . LYS A 1 108 ? -6.190 -3.394 14.386 1.00 93.44 108 LYS A CA 1
ATOM 885 C C . LYS A 1 108 ? -7.107 -2.879 15.486 1.00 93.44 108 LYS A C 1
ATOM 887 O O . LYS A 1 108 ? -6.640 -2.330 16.474 1.00 93.44 108 LYS A O 1
ATOM 892 N N . PHE A 1 109 ? -8.410 -3.029 15.308 1.00 90.69 109 PHE A N 1
ATOM 893 C CA . PHE A 1 109 ? -9.400 -2.692 16.318 1.00 90.69 109 PHE A CA 1
ATOM 894 C C . PHE A 1 109 ? -9.500 -3.832 17.330 1.00 90.69 109 PHE A C 1
ATOM 896 O O . PHE A 1 109 ? -9.870 -4.957 16.974 1.00 90.69 109 PHE A O 1
ATOM 903 N N . ASN A 1 110 ? -9.160 -3.537 18.579 1.00 86.62 110 ASN A N 1
ATOM 904 C CA . ASN A 1 110 ? -9.206 -4.482 19.683 1.00 86.62 110 ASN A CA 1
ATOM 905 C C . ASN A 1 110 ? -10.567 -4.465 20.394 1.00 86.62 110 ASN A C 1
ATOM 907 O O . ASN A 1 110 ? -11.392 -3.568 20.212 1.00 86.62 110 ASN A O 1
ATOM 911 N N . ASP A 1 111 ? -10.797 -5.471 21.235 1.00 84.75 111 ASP A N 1
ATOM 912 C CA . ASP A 1 111 ? -12.057 -5.626 21.974 1.00 84.75 111 ASP A CA 1
ATOM 913 C C . ASP A 1 111 ? -12.247 -4.565 23.069 1.00 84.75 111 ASP A C 1
ATOM 915 O O . ASP A 1 111 ? -13.364 -4.346 23.532 1.00 84.75 111 ASP A O 1
ATOM 919 N N . ALA A 1 112 ? -11.180 -3.843 23.430 1.00 84.50 112 ALA A N 1
ATOM 920 C CA . ALA A 1 112 ? -11.248 -2.671 24.301 1.00 84.50 112 ALA A CA 1
ATOM 921 C C . ALA A 1 112 ? -11.809 -1.422 23.588 1.00 84.50 112 ALA A C 1
ATOM 923 O O . ALA A 1 112 ? -11.891 -0.352 24.190 1.00 84.50 112 ALA A O 1
ATOM 924 N N . GLY A 1 113 ? -12.201 -1.537 22.314 1.00 84.88 113 GLY A N 1
ATOM 925 C CA . GLY A 1 113 ? -12.837 -0.459 21.562 1.00 84.88 113 GLY A CA 1
ATOM 926 C C . GLY A 1 113 ? -11.851 0.557 20.986 1.00 84.88 113 GLY A C 1
ATOM 927 O O . GLY A 1 113 ? -12.227 1.701 20.728 1.00 84.88 113 GLY A O 1
ATOM 928 N N . SER A 1 114 ? -10.587 0.170 20.800 1.00 87.56 114 SER A N 1
ATOM 929 C CA . SER A 1 114 ? -9.517 1.061 20.341 1.00 87.56 114 SER A CA 1
ATOM 930 C C . SER A 1 114 ? -8.699 0.439 19.211 1.00 87.56 114 SER A C 1
ATOM 932 O O . SER A 1 114 ? -8.647 -0.779 19.062 1.00 87.56 114 SER A O 1
ATOM 934 N N . TYR A 1 115 ? -8.054 1.275 18.396 1.00 89.69 115 TYR A N 1
ATOM 935 C CA . TYR A 1 115 ? -7.080 0.791 17.420 1.00 89.69 115 TYR A CA 1
ATOM 936 C C . TYR A 1 115 ? -5.702 0.685 18.061 1.00 89.69 115 TYR A C 1
ATOM 938 O O . TYR A 1 115 ? -5.170 1.684 18.546 1.00 89.69 115 TYR A O 1
ATOM 946 N N . GLU A 1 116 ? -5.108 -0.499 17.991 1.00 91.00 116 GLU A N 1
ATOM 947 C CA . GLU A 1 116 ? -3.713 -0.733 18.343 1.00 91.00 116 GLU A CA 1
ATOM 948 C C . GLU A 1 116 ? -2.827 -0.694 17.087 1.00 91.00 116 GLU A C 1
ATOM 950 O O . GLU A 1 116 ? -3.233 -1.195 16.028 1.00 91.00 116 GLU A O 1
ATOM 955 N N . PRO A 1 117 ? -1.638 -0.070 17.158 1.00 91.81 117 PRO A N 1
ATOM 956 C CA . PRO A 1 117 ? -0.687 -0.086 16.056 1.00 91.81 117 PRO A CA 1
ATOM 957 C C . PRO A 1 117 ? -0.133 -1.499 15.857 1.00 91.81 117 PRO A C 1
ATOM 959 O O . PRO A 1 117 ? 0.288 -2.150 16.810 1.00 91.81 117 PRO A O 1
ATOM 962 N N . LEU A 1 118 ? -0.109 -1.962 14.607 1.00 92.12 118 LEU A N 1
ATOM 963 C CA . LEU A 1 118 ? 0.539 -3.220 14.235 1.00 92.12 118 LEU A CA 1
ATOM 964 C C . LEU A 1 118 ? 1.966 -2.974 13.756 1.00 92.12 118 LEU A C 1
ATOM 966 O O . LEU A 1 118 ? 2.903 -3.615 14.226 1.00 92.12 118 LEU A O 1
ATOM 970 N N . VAL A 1 119 ? 2.122 -2.091 12.766 1.00 91.56 119 VAL A N 1
ATOM 971 C CA . VAL A 1 119 ? 3.405 -1.836 12.102 1.00 91.56 119 VAL A CA 1
ATOM 972 C C . VAL A 1 119 ? 3.323 -0.623 11.177 1.00 91.56 119 VAL A C 1
ATOM 974 O O . VAL A 1 119 ? 2.267 -0.321 10.624 1.00 91.56 119 VAL A O 1
ATOM 977 N N . GLY A 1 120 ? 4.454 0.044 10.977 1.00 90.00 120 GLY A N 1
ATOM 978 C CA . GLY A 1 120 ? 4.668 1.095 9.995 1.00 90.00 120 GLY A CA 1
ATOM 979 C C . GLY A 1 120 ? 5.823 0.761 9.047 1.00 90.00 120 GLY A C 1
ATOM 980 O O . GLY A 1 120 ? 6.815 0.150 9.451 1.00 90.00 120 GLY A O 1
ATOM 981 N N . TYR A 1 121 ? 5.709 1.186 7.791 1.00 87.38 121 TYR A N 1
ATOM 982 C CA . TYR A 1 121 ? 6.714 1.011 6.742 1.00 87.38 121 TYR A CA 1
ATOM 983 C C . TYR A 1 121 ? 6.848 2.277 5.895 1.00 87.38 121 TYR A C 1
ATOM 985 O O . TYR A 1 121 ? 5.879 3.014 5.719 1.00 87.38 121 TYR A O 1
ATOM 993 N N . ALA A 1 122 ? 8.014 2.485 5.284 1.00 82.31 122 ALA A N 1
ATOM 994 C CA . ALA A 1 122 ? 8.093 3.337 4.099 1.00 82.31 122 ALA A CA 1
ATOM 995 C C . ALA A 1 122 ? 7.538 2.595 2.880 1.00 82.31 122 ALA A C 1
ATOM 997 O O . ALA A 1 122 ? 7.632 1.368 2.778 1.00 82.31 122 ALA A O 1
ATOM 998 N N . VAL A 1 123 ? 6.979 3.350 1.940 1.00 85.56 123 VAL A N 1
ATOM 999 C CA . VAL A 1 123 ? 6.371 2.836 0.709 1.00 85.56 123 VAL A CA 1
ATOM 1000 C C . VAL A 1 123 ? 6.693 3.709 -0.490 1.00 85.56 123 VAL A C 1
ATOM 1002 O O . VAL A 1 123 ? 6.928 4.906 -0.361 1.00 85.56 123 VAL A O 1
ATOM 1005 N N . VAL A 1 124 ? 6.684 3.115 -1.682 1.00 83.25 124 VAL A N 1
ATOM 1006 C CA . VAL A 1 124 ? 6.687 3.897 -2.922 1.00 83.25 124 VAL A CA 1
ATOM 1007 C C . VAL A 1 124 ? 5.255 4.054 -3.387 1.00 83.25 124 VAL A C 1
ATOM 1009 O O . VAL A 1 124 ? 4.507 3.079 -3.482 1.00 83.25 124 VAL A O 1
ATOM 1012 N N . THR A 1 125 ? 4.889 5.285 -3.711 1.00 87.19 125 THR A N 1
ATOM 1013 C CA . THR A 1 125 ? 3.578 5.658 -4.239 1.00 87.19 125 THR A CA 1
ATOM 1014 C C . THR A 1 125 ? 3.770 6.568 -5.458 1.00 87.19 125 THR A C 1
ATOM 1016 O O . THR A 1 125 ? 4.880 7.064 -5.686 1.00 87.19 125 THR A O 1
ATOM 1019 N N . PRO A 1 126 ? 2.712 6.861 -6.227 1.00 85.62 126 PRO A N 1
ATOM 1020 C CA . PRO A 1 126 ? 2.677 8.056 -7.067 1.00 85.62 126 PRO A CA 1
ATOM 1021 C C . PRO A 1 126 ? 2.865 9.325 -6.223 1.00 85.62 126 PRO A C 1
ATOM 1023 O O . PRO A 1 126 ? 2.723 9.293 -4.992 1.00 85.62 126 PRO A O 1
ATOM 1026 N N . SER A 1 127 ? 3.146 10.461 -6.857 1.00 83.88 127 SER A N 1
ATOM 1027 C CA . SER A 1 127 ? 3.083 11.747 -6.157 1.00 83.88 127 SER A CA 1
ATOM 1028 C C . SER A 1 127 ? 1.697 12.006 -5.535 1.00 83.88 127 SER A C 1
ATOM 1030 O O . SER A 1 127 ? 0.672 11.525 -6.020 1.00 83.88 127 SER A O 1
ATOM 1032 N N . ALA A 1 128 ? 1.671 12.729 -4.411 1.00 85.62 128 ALA A N 1
ATOM 1033 C CA . ALA A 1 128 ? 0.456 12.995 -3.638 1.00 85.62 128 ALA A CA 1
ATOM 1034 C C . ALA A 1 128 ? -0.559 13.873 -4.391 1.00 85.62 128 ALA A C 1
ATOM 1036 O O . ALA A 1 128 ? -1.760 13.760 -4.164 1.00 85.62 128 ALA A O 1
ATOM 1037 N N . ASP A 1 129 ? -0.106 14.719 -5.314 1.00 86.38 129 ASP A N 1
ATOM 1038 C CA . ASP A 1 129 ? -0.965 15.501 -6.215 1.00 86.38 129 ASP A CA 1
ATOM 1039 C C . ASP A 1 129 ? -1.772 14.620 -7.186 1.00 86.38 129 ASP A C 1
ATOM 1041 O O . ASP A 1 129 ? -2.862 15.008 -7.595 1.00 86.38 129 ASP A O 1
ATOM 1045 N N . LYS A 1 130 ? -1.295 13.403 -7.483 1.00 86.50 130 LYS A N 1
ATOM 1046 C CA . LYS A 1 130 ? -2.013 12.408 -8.296 1.00 86.50 130 LYS A CA 1
ATOM 1047 C C . LYS A 1 130 ? -3.123 11.683 -7.529 1.00 86.50 130 LYS A C 1
ATOM 1049 O O . LYS A 1 130 ? -3.864 10.909 -8.137 1.00 86.50 130 LYS A O 1
ATOM 1054 N N . LEU A 1 131 ? -3.264 11.907 -6.217 1.00 88.62 131 LEU A N 1
ATOM 1055 C CA . LEU A 1 131 ? -4.454 11.457 -5.498 1.00 88.62 131 LEU A CA 1
ATOM 1056 C C . LEU A 1 131 ? -5.673 12.269 -5.971 1.00 88.62 131 LEU A C 1
ATOM 1058 O O . LEU A 1 131 ? -5.636 13.500 -5.968 1.00 88.62 131 LEU A O 1
ATOM 1062 N N . PRO A 1 132 ? -6.788 11.617 -6.325 1.00 89.25 132 PRO A N 1
ATOM 1063 C CA . PRO A 1 132 ? -7.987 12.302 -6.803 1.00 89.25 132 PRO A CA 1
ATOM 1064 C C . PRO A 1 132 ? -8.675 13.141 -5.715 1.00 89.25 132 PRO A C 1
ATOM 1066 O O . PRO A 1 132 ? -9.422 14.062 -6.035 1.00 89.25 132 PRO A O 1
ATOM 1069 N N . LYS A 1 133 ? -8.445 12.831 -4.432 1.00 92.44 133 LYS A N 1
ATOM 1070 C CA . LYS A 1 133 ? -9.022 13.508 -3.259 1.00 92.44 133 LYS A CA 1
ATOM 1071 C C . LYS A 1 133 ? -8.017 13.508 -2.107 1.00 92.44 133 LYS A C 1
ATOM 1073 O O . LYS A 1 133 ? -7.046 12.757 -2.144 1.00 92.44 133 LYS A O 1
ATOM 1078 N N . ASP A 1 134 ? -8.271 14.310 -1.073 1.00 92.25 134 ASP A N 1
ATOM 1079 C CA . ASP A 1 134 ? -7.412 14.356 0.124 1.00 92.25 134 ASP A CA 1
ATOM 1080 C C . ASP A 1 134 ? -7.412 13.041 0.895 1.00 92.25 134 ASP A C 1
ATOM 1082 O O . ASP A 1 134 ? -6.399 12.671 1.479 1.00 92.25 134 ASP A O 1
ATOM 1086 N N . VAL A 1 135 ? -8.539 12.329 0.853 1.00 95.38 135 VAL A N 1
ATOM 1087 C CA . VAL A 1 135 ? -8.706 10.994 1.416 1.00 95.38 135 VAL A CA 1
ATOM 1088 C C . VAL A 1 135 ? -9.434 10.133 0.390 1.00 95.38 135 VAL A C 1
ATOM 1090 O O . VAL A 1 135 ? -10.487 10.515 -0.124 1.00 95.38 135 VAL A O 1
ATOM 1093 N N . VAL A 1 136 ? -8.869 8.967 0.107 1.00 95.44 136 VAL A N 1
ATOM 1094 C CA . VAL A 1 136 ? -9.400 7.945 -0.796 1.00 95.44 136 VAL A CA 1
ATOM 1095 C C . VAL A 1 136 ? -9.484 6.638 -0.023 1.00 95.44 136 VAL A C 1
ATOM 1097 O O . VAL A 1 136 ? -8.538 6.274 0.681 1.00 95.44 136 VAL A O 1
ATOM 1100 N N . ARG A 1 137 ? -10.608 5.929 -0.132 1.00 97.19 137 ARG A N 1
ATOM 1101 C CA . ARG A 1 137 ? -10.859 4.720 0.658 1.00 97.19 137 ARG A CA 1
ATOM 1102 C C . ARG A 1 137 ? -11.080 3.524 -0.248 1.00 97.19 137 ARG A C 1
ATOM 1104 O O . ARG A 1 137 ? -11.651 3.621 -1.331 1.00 97.19 137 ARG A O 1
ATOM 1111 N N . GLY A 1 138 ? -10.647 2.367 0.209 1.00 97.06 138 GLY A N 1
ATOM 1112 C CA . GLY A 1 138 ? -10.878 1.110 -0.473 1.00 97.06 138 GLY A CA 1
ATOM 1113 C C . GLY A 1 138 ? -10.967 -0.032 0.515 1.00 97.06 138 GLY A C 1
ATOM 1114 O O . GLY A 1 138 ? -10.508 0.070 1.648 1.00 97.06 138 GLY A O 1
ATOM 1115 N N . VAL A 1 139 ? -11.569 -1.129 0.080 1.00 97.75 139 VAL A N 1
ATOM 1116 C CA . VAL A 1 139 ? -11.647 -2.358 0.872 1.00 97.75 139 VAL A CA 1
ATOM 1117 C C . VAL A 1 139 ? -10.895 -3.444 0.131 1.00 97.75 139 VAL A C 1
ATOM 1119 O O . VAL A 1 139 ? -11.089 -3.622 -1.074 1.00 97.75 139 VAL A O 1
ATOM 1122 N N . VAL A 1 140 ? -10.026 -4.156 0.840 1.00 97.88 140 VAL A N 1
ATOM 1123 C CA . VAL A 1 140 ? -9.320 -5.310 0.282 1.00 97.88 140 VAL A CA 1
ATOM 1124 C C . VAL A 1 140 ? -10.341 -6.392 -0.049 1.00 97.88 140 VAL A C 1
ATOM 1126 O O . VAL A 1 140 ? -11.111 -6.809 0.811 1.00 97.88 140 VAL A O 1
ATOM 1129 N N . THR A 1 141 ? -10.345 -6.839 -1.300 1.00 96.56 141 THR A N 1
ATOM 1130 C CA . THR A 1 141 ? -11.224 -7.910 -1.787 1.00 96.56 141 THR A CA 1
ATOM 1131 C C . THR A 1 141 ? -10.504 -9.237 -1.952 1.00 96.56 141 THR A C 1
ATOM 1133 O O . THR A 1 141 ? -11.169 -10.261 -2.063 1.00 96.56 141 THR A O 1
ATOM 1136 N N . LYS A 1 142 ? -9.170 -9.213 -2.046 1.00 96.38 142 LYS A N 1
ATOM 1137 C CA . LYS A 1 142 ? -8.337 -10.408 -2.185 1.00 96.38 142 LYS A CA 1
ATOM 1138 C C . LYS A 1 142 ? -6.897 -10.124 -1.772 1.00 96.38 142 LYS A C 1
ATOM 1140 O O . LYS A 1 142 ? -6.335 -9.110 -2.194 1.00 96.38 142 LYS A O 1
ATOM 1145 N N . ILE A 1 143 ? -6.271 -11.047 -1.043 1.00 97.25 143 ILE A N 1
ATOM 1146 C CA . ILE A 1 143 ? -4.817 -11.079 -0.845 1.00 97.25 143 ILE A CA 1
ATOM 1147 C C . ILE A 1 143 ? -4.230 -12.233 -1.667 1.00 97.25 143 ILE A C 1
ATOM 1149 O O . ILE A 1 143 ? -4.437 -13.410 -1.387 1.00 97.25 143 ILE A O 1
ATOM 1153 N N . ASP A 1 144 ? -3.491 -11.891 -2.717 1.00 96.38 144 ASP A N 1
ATOM 1154 C CA . ASP A 1 144 ? -2.916 -12.829 -3.680 1.00 96.38 144 ASP A CA 1
ATOM 1155 C C . ASP A 1 144 ? -1.439 -13.092 -3.351 1.00 96.38 144 ASP A C 1
ATOM 1157 O O . ASP A 1 144 ? -0.600 -12.191 -3.467 1.00 96.38 144 ASP A O 1
ATOM 1161 N N . LYS A 1 145 ? -1.120 -14.317 -2.918 1.00 96.25 145 LYS A N 1
ATOM 1162 C CA . LYS A 1 145 ? 0.257 -14.770 -2.652 1.00 96.25 145 LYS A CA 1
ATOM 1163 C C . LYS A 1 145 ? 0.858 -15.325 -3.936 1.00 96.25 145 LYS A C 1
ATOM 1165 O O . LYS A 1 145 ? 0.220 -16.129 -4.604 1.00 96.25 145 LYS A O 1
ATOM 1170 N N . ASN A 1 146 ? 2.097 -14.941 -4.244 1.00 95.62 146 ASN A N 1
ATOM 1171 C CA . ASN A 1 146 ? 2.744 -15.221 -5.528 1.00 95.62 146 ASN A CA 1
ATOM 1172 C C . ASN A 1 146 ? 1.867 -14.755 -6.708 1.00 95.62 146 ASN A C 1
ATOM 1174 O O . ASN A 1 146 ? 1.392 -15.576 -7.490 1.00 95.62 146 ASN A O 1
ATOM 1178 N N . PRO A 1 147 ? 1.609 -13.442 -6.831 1.00 97.00 147 PRO A N 1
ATOM 1179 C CA . PRO A 1 147 ? 0.711 -12.916 -7.847 1.00 97.00 147 PRO A CA 1
ATOM 1180 C C . PRO A 1 147 ? 1.287 -13.026 -9.264 1.00 97.00 147 PRO A C 1
ATOM 1182 O O . PRO A 1 147 ? 2.446 -12.701 -9.539 1.00 97.00 147 PRO A O 1
ATOM 1185 N N . THR A 1 148 ? 0.418 -13.392 -10.203 1.00 96.19 148 THR A N 1
ATOM 1186 C CA . THR A 1 148 ? 0.646 -13.148 -11.634 1.00 96.19 148 THR A CA 1
ATOM 1187 C C . THR A 1 148 ? 0.466 -11.657 -11.928 1.00 96.19 148 THR A C 1
ATOM 1189 O O . THR A 1 148 ? -0.424 -11.008 -11.367 1.00 96.19 148 THR A O 1
ATOM 1192 N N . TRP A 1 149 ? 1.277 -11.108 -12.833 1.00 94.81 149 TRP A N 1
ATOM 1193 C CA . TRP A 1 149 ? 1.151 -9.722 -13.279 1.00 94.81 149 TRP A CA 1
ATOM 1194 C C . TRP A 1 149 ? 0.765 -9.635 -14.749 1.00 94.81 149 TRP A C 1
ATOM 1196 O O . TRP A 1 149 ? 1.463 -10.158 -15.607 1.00 94.81 149 TRP A O 1
ATOM 1206 N N . CYS A 1 150 ? -0.312 -8.920 -15.059 1.00 93.81 150 CYS A N 1
ATOM 1207 C CA . CYS A 1 150 ? -0.729 -8.647 -16.431 1.00 93.81 150 CYS A CA 1
ATOM 1208 C C . CYS A 1 150 ? -0.533 -7.149 -16.726 1.00 93.81 150 CYS A C 1
ATOM 1210 O O . CYS A 1 150 ? -1.419 -6.353 -16.410 1.00 93.81 150 CYS A O 1
ATOM 1212 N N . PRO A 1 151 ? 0.620 -6.734 -17.289 1.00 90.38 151 PRO A N 1
ATOM 1213 C CA . PRO A 1 151 ? 0.869 -5.337 -17.632 1.00 90.38 151 PRO A CA 1
ATOM 1214 C C . PRO A 1 151 ? -0.212 -4.780 -18.559 1.00 90.38 151 PRO A C 1
ATOM 1216 O O . PRO A 1 151 ? -0.544 -5.404 -19.575 1.00 90.38 151 PRO A O 1
ATOM 1219 N N . THR A 1 152 ? -0.714 -3.587 -18.238 1.00 90.38 152 THR A N 1
ATOM 1220 C CA . THR A 1 152 ? -1.664 -2.871 -19.097 1.00 90.38 152 THR A CA 1
ATOM 1221 C C . THR A 1 152 ? -0.997 -2.451 -20.411 1.00 90.38 152 THR A C 1
ATOM 1223 O O . THR A 1 152 ? 0.234 -2.345 -20.470 1.00 90.38 152 THR A O 1
ATOM 1226 N N . PRO A 1 153 ? -1.776 -2.149 -21.467 1.00 90.12 153 PRO A N 1
ATOM 1227 C CA . PRO A 1 153 ? -1.220 -1.636 -22.717 1.00 90.12 153 PRO A CA 1
ATOM 1228 C C . PRO A 1 153 ? -0.315 -0.415 -22.506 1.00 90.12 153 PRO A C 1
ATOM 1230 O O . PRO A 1 153 ? 0.776 -0.368 -23.062 1.00 90.12 153 PRO A O 1
ATOM 1233 N N . ASN A 1 154 ? -0.705 0.512 -21.624 1.00 86.38 154 ASN A N 1
ATOM 1234 C CA . ASN A 1 154 ? 0.090 1.703 -21.314 1.00 86.38 154 ASN A CA 1
ATOM 1235 C C . ASN A 1 154 ? 1.432 1.377 -20.633 1.00 86.38 154 ASN A C 1
ATOM 1237 O O . ASN A 1 154 ? 2.445 2.009 -20.898 1.00 86.38 154 ASN A O 1
ATOM 1241 N N . ILE A 1 155 ? 1.484 0.356 -19.775 1.00 87.25 155 ILE A N 1
ATOM 1242 C CA . ILE A 1 155 ? 2.767 -0.084 -19.210 1.00 87.25 155 ILE A CA 1
ATOM 1243 C C . ILE A 1 155 ? 3.663 -0.677 -20.306 1.00 87.25 155 ILE A C 1
ATOM 1245 O O . ILE A 1 155 ? 4.870 -0.456 -20.297 1.00 87.25 155 ILE A O 1
ATOM 1249 N N . ARG A 1 156 ? 3.096 -1.380 -21.291 1.00 88.38 156 ARG A N 1
ATOM 1250 C CA . ARG A 1 156 ? 3.864 -1.977 -22.400 1.00 88.38 156 ARG A CA 1
ATOM 1251 C C . ARG A 1 156 ? 4.410 -0.951 -23.386 1.00 88.38 156 ARG A C 1
ATOM 1253 O O . ARG A 1 156 ? 5.470 -1.189 -23.958 1.00 88.38 156 ARG A O 1
ATOM 1260 N N . THR A 1 157 ? 3.729 0.180 -23.582 1.00 87.62 157 THR A N 1
ATOM 1261 C CA . THR A 1 157 ? 4.254 1.262 -24.433 1.00 87.62 157 THR A CA 1
ATOM 1262 C C . THR A 1 157 ? 5.502 1.896 -23.818 1.00 87.62 157 THR A C 1
ATOM 1264 O O . THR A 1 157 ? 6.451 2.196 -24.543 1.00 87.62 157 THR A O 1
ATOM 1267 N N . VAL A 1 158 ? 5.530 2.034 -22.487 1.00 84.19 158 VAL A N 1
ATOM 1268 C CA . VAL A 1 158 ? 6.684 2.542 -21.730 1.00 84.19 158 VAL A CA 1
ATOM 1269 C C . VAL A 1 158 ? 7.795 1.490 -21.635 1.00 84.19 158 VAL A C 1
ATOM 1271 O O . VAL A 1 158 ? 8.960 1.786 -21.895 1.00 84.19 158 VAL A O 1
ATOM 1274 N N . TYR A 1 159 ? 7.449 0.245 -21.307 1.00 85.12 159 TYR A N 1
ATOM 1275 C CA . TYR A 1 159 ? 8.395 -0.851 -21.099 1.00 85.12 159 TYR A CA 1
ATOM 1276 C C . TYR A 1 159 ? 8.334 -1.865 -22.244 1.00 85.12 159 TYR A C 1
ATOM 1278 O O . TYR A 1 159 ? 7.844 -2.985 -22.096 1.00 85.12 159 TYR A O 1
ATOM 1286 N N . LYS A 1 160 ? 8.895 -1.475 -23.394 1.00 87.44 160 LYS A N 1
ATOM 1287 C CA . LYS A 1 160 ? 8.873 -2.260 -24.644 1.00 87.44 160 LYS A CA 1
ATOM 1288 C C . LYS A 1 160 ? 9.545 -3.639 -24.561 1.00 87.44 160 LYS A C 1
ATOM 1290 O O . LYS A 1 160 ? 9.353 -4.455 -25.452 1.00 87.44 160 LYS A O 1
ATOM 1295 N N . HIS A 1 161 ? 10.333 -3.898 -23.517 1.00 87.25 161 HIS A N 1
ATOM 1296 C CA . HIS A 1 161 ? 11.013 -5.179 -23.301 1.00 87.25 161 HIS A CA 1
ATOM 1297 C C . HIS A 1 161 ? 10.127 -6.244 -22.630 1.00 87.25 161 HIS A C 1
ATOM 1299 O O . HIS A 1 161 ? 10.550 -7.394 -22.522 1.00 87.25 161 HIS A O 1
ATOM 1305 N N . LEU A 1 162 ? 8.935 -5.884 -22.133 1.00 88.44 162 LEU A N 1
ATOM 1306 C CA . LEU A 1 162 ? 8.056 -6.830 -21.445 1.00 88.44 162 LEU A CA 1
ATOM 1307 C C . LEU A 1 162 ? 7.482 -7.867 -22.430 1.00 88.44 162 LEU A C 1
ATOM 1309 O O . LEU A 1 162 ? 6.920 -7.470 -23.456 1.00 88.44 162 LEU A O 1
ATOM 1313 N N . PRO A 1 163 ? 7.529 -9.176 -22.111 1.00 90.25 163 PRO A N 1
ATOM 1314 C CA . PRO A 1 163 ? 6.947 -10.198 -22.972 1.00 90.25 163 PRO A CA 1
ATOM 1315 C C . PRO A 1 163 ? 5.425 -10.067 -23.052 1.00 90.25 163 PRO A C 1
ATOM 1317 O O . PRO A 1 163 ? 4.784 -9.559 -22.128 1.00 90.25 163 PRO A O 1
ATOM 1320 N N . ALA A 1 164 ? 4.835 -10.526 -24.159 1.00 90.38 164 ALA A N 1
ATOM 1321 C CA . ALA A 1 164 ? 3.387 -10.530 -24.351 1.00 90.38 164 ALA A CA 1
ATOM 1322 C C . ALA A 1 164 ? 2.670 -11.368 -23.274 1.00 90.38 164 ALA A C 1
ATOM 1324 O O . ALA A 1 164 ? 3.209 -12.347 -22.767 1.00 90.38 164 ALA A O 1
ATOM 1325 N N . GLY A 1 165 ? 1.434 -10.987 -22.944 1.00 93.19 165 GLY A N 1
ATOM 1326 C CA . GLY A 1 165 ? 0.623 -11.710 -21.960 1.00 93.19 165 GLY A CA 1
ATOM 1327 C C . GLY A 1 165 ? 1.053 -11.492 -20.506 1.00 93.19 165 GLY A C 1
ATOM 1328 O O . GLY A 1 165 ? 1.799 -10.569 -20.179 1.00 93.19 165 GLY A O 1
ATOM 1329 N N . CYS A 1 166 ? 0.508 -12.300 -19.604 1.00 96.00 166 CYS A N 1
ATOM 1330 C CA . CYS A 1 166 ? 0.769 -12.156 -18.178 1.00 96.00 166 CYS A CA 1
ATOM 1331 C C . CYS A 1 166 ? 2.086 -12.825 -17.772 1.00 96.00 166 CYS A C 1
ATOM 1333 O O . CYS A 1 166 ? 2.447 -13.884 -18.276 1.00 96.00 166 CYS A O 1
ATOM 1335 N N . LEU A 1 167 ? 2.786 -12.205 -16.829 1.00 94.81 167 LEU A N 1
ATOM 1336 C CA . LEU A 1 167 ? 4.038 -12.684 -16.271 1.00 94.81 167 LEU A CA 1
ATOM 1337 C C . LEU A 1 167 ? 3.742 -13.527 -15.030 1.00 94.81 167 LEU A C 1
ATOM 1339 O O . LEU A 1 167 ? 3.126 -13.011 -14.088 1.00 94.81 167 LEU A O 1
ATOM 1343 N N . PRO A 1 168 ? 4.165 -14.802 -15.004 1.00 95.62 168 PRO A N 1
ATOM 1344 C CA . PRO A 1 168 ? 3.899 -15.676 -13.877 1.00 95.62 168 PRO A CA 1
ATOM 1345 C C . PRO A 1 168 ? 4.694 -15.243 -12.636 1.00 95.62 168 PRO A C 1
ATOM 1347 O O . PRO A 1 168 ? 5.606 -14.405 -12.717 1.00 95.62 168 PRO A O 1
ATOM 1350 N N . PRO A 1 169 ? 4.371 -15.804 -11.464 1.00 94.50 169 PRO A N 1
ATOM 1351 C CA . PRO A 1 169 ? 5.133 -15.554 -10.248 1.00 94.50 169 PRO A CA 1
ATOM 1352 C C . PRO A 1 169 ? 6.594 -15.985 -10.419 1.00 94.50 169 PRO A C 1
ATOM 1354 O O . PRO A 1 169 ? 6.883 -16.978 -11.082 1.00 94.50 169 PRO A O 1
ATOM 1357 N N . GLY A 1 170 ? 7.526 -15.215 -9.855 1.00 87.56 170 GLY A N 1
ATOM 1358 C CA . GLY A 1 170 ? 8.967 -15.475 -9.976 1.00 87.56 170 GLY A CA 1
ATOM 1359 C C . GLY A 1 170 ? 9.592 -15.099 -11.325 1.00 87.56 170 GLY A C 1
ATOM 1360 O O . GLY A 1 170 ? 10.816 -15.113 -11.443 1.00 87.56 170 GLY A O 1
ATOM 1361 N N . HIS A 1 171 ? 8.801 -14.709 -12.333 1.00 91.50 171 HIS A N 1
ATOM 1362 C CA . HIS A 1 171 ? 9.352 -14.183 -13.581 1.00 91.50 171 HIS A CA 1
ATOM 1363 C C . HIS A 1 171 ? 10.184 -12.922 -13.311 1.00 91.50 171 HIS A C 1
ATOM 1365 O O . HIS A 1 171 ? 9.751 -12.039 -12.568 1.00 91.50 171 HIS A O 1
ATOM 1371 N N . LYS A 1 172 ? 11.353 -12.808 -13.958 1.00 87.94 172 LYS A N 1
ATOM 1372 C CA . LYS A 1 172 ? 12.322 -11.735 -13.687 1.00 87.94 172 LYS A CA 1
ATOM 1373 C C . LYS A 1 172 ? 11.739 -10.331 -13.831 1.00 87.94 172 LYS A C 1
ATOM 1375 O O . LYS A 1 172 ?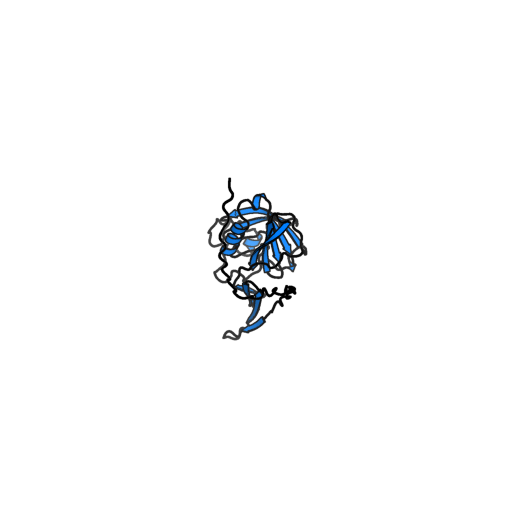 12.151 -9.468 -13.085 1.00 87.94 172 LYS A O 1
ATOM 1380 N N . ASP A 1 173 ? 10.781 -10.127 -14.736 1.00 88.62 173 ASP A N 1
ATOM 1381 C CA . ASP A 1 173 ? 10.136 -8.826 -14.981 1.00 88.62 173 ASP A CA 1
ATOM 1382 C C . ASP A 1 173 ? 8.764 -8.683 -14.286 1.00 88.62 173 ASP A C 1
ATOM 1384 O O . ASP A 1 173 ? 8.028 -7.741 -14.560 1.00 88.62 173 ASP A O 1
ATOM 1388 N N . ASN A 1 174 ? 8.360 -9.617 -13.416 1.00 91.50 174 ASN A N 1
ATOM 1389 C CA . ASN A 1 174 ? 7.093 -9.500 -12.691 1.00 91.50 174 ASN A CA 1
ATOM 1390 C C . ASN A 1 174 ? 7.190 -8.416 -11.601 1.00 91.50 174 ASN A C 1
ATOM 1392 O O . ASN A 1 174 ? 7.870 -8.599 -10.593 1.00 91.50 174 ASN A O 1
ATOM 1396 N N . ALA A 1 175 ? 6.465 -7.309 -11.786 1.00 89.62 175 ALA A N 1
ATOM 1397 C CA . ALA A 1 175 ? 6.499 -6.156 -10.887 1.00 89.62 175 ALA A CA 1
ATOM 1398 C C . ALA A 1 175 ? 5.714 -6.323 -9.569 1.00 89.62 175 ALA A C 1
ATOM 1400 O O . ALA A 1 175 ? 5.877 -5.510 -8.659 1.00 89.62 175 ALA A O 1
ATOM 1401 N N . MET A 1 176 ? 4.861 -7.347 -9.441 1.00 92.38 176 MET A N 1
ATOM 1402 C CA . MET A 1 176 ? 3.948 -7.505 -8.295 1.00 92.38 176 MET A CA 1
ATOM 1403 C C . MET A 1 176 ? 4.623 -8.072 -7.040 1.00 92.38 176 MET A C 1
ATOM 1405 O O . MET A 1 176 ? 4.085 -7.933 -5.942 1.00 92.38 176 MET A O 1
ATOM 1409 N N . GLY A 1 177 ? 5.814 -8.660 -7.174 1.00 91.69 177 GLY A N 1
ATOM 1410 C CA . GLY A 1 177 ? 6.561 -9.212 -6.045 1.00 91.69 177 GLY A CA 1
ATOM 1411 C C . GLY A 1 177 ? 5.876 -10.421 -5.405 1.00 91.69 177 GLY A C 1
ATOM 1412 O O . GLY A 1 177 ? 5.261 -11.231 -6.094 1.00 91.69 177 GLY A O 1
ATOM 1413 N N . ALA A 1 178 ? 6.016 -10.562 -4.085 1.00 93.06 178 ALA A N 1
ATOM 1414 C CA . ALA A 1 178 ? 5.578 -11.754 -3.354 1.00 93.06 178 ALA A CA 1
ATOM 1415 C C . ALA A 1 178 ? 4.082 -11.772 -2.987 1.00 93.06 178 ALA A C 1
ATOM 1417 O O . ALA A 1 178 ? 3.488 -12.845 -2.896 1.00 93.06 178 ALA A O 1
ATOM 1418 N N . ILE A 1 179 ? 3.471 -10.606 -2.754 1.00 96.19 179 ILE A N 1
ATOM 1419 C CA . ILE A 1 179 ? 2.066 -10.470 -2.335 1.00 96.19 179 ILE A CA 1
ATOM 1420 C C . ILE A 1 179 ? 1.438 -9.273 -3.052 1.00 96.19 179 ILE A C 1
ATOM 1422 O O . ILE A 1 179 ? 2.095 -8.253 -3.249 1.00 96.19 179 ILE A O 1
ATOM 1426 N N . LYS A 1 180 ? 0.157 -9.377 -3.411 1.00 97.12 180 LYS A N 1
ATOM 1427 C CA . LYS A 1 180 ? -0.654 -8.292 -3.978 1.00 97.12 180 LYS A CA 1
ATOM 1428 C C . LYS A 1 180 ? -2.023 -8.262 -3.302 1.00 97.12 180 LYS A C 1
ATOM 1430 O O . LYS A 1 180 ? -2.739 -9.255 -3.295 1.00 97.12 180 LYS A O 1
ATOM 1435 N N . PHE A 1 181 ? -2.406 -7.099 -2.801 1.00 97.94 181 PHE A N 1
ATOM 1436 C CA . PHE A 1 181 ? -3.731 -6.792 -2.286 1.00 97.94 181 PHE A CA 1
ATOM 1437 C C . PHE A 1 181 ? -4.556 -6.194 -3.425 1.00 97.94 181 PHE A C 1
ATOM 1439 O O . PHE A 1 181 ? -4.198 -5.159 -4.002 1.00 97.94 181 PHE A O 1
ATOM 1446 N N . GLU A 1 182 ? -5.658 -6.851 -3.763 1.00 97.06 182 GLU A N 1
ATOM 1447 C CA . GLU A 1 182 ? -6.682 -6.307 -4.648 1.00 97.06 182 GLU A CA 1
ATOM 1448 C C . GLU A 1 182 ? -7.666 -5.488 -3.827 1.00 97.06 182 GLU A C 1
ATOM 1450 O O . GLU A 1 182 ? -8.085 -5.901 -2.747 1.00 97.06 182 GLU A O 1
ATOM 1455 N N . ILE A 1 183 ? -7.982 -4.296 -4.325 1.00 97.62 183 ILE A N 1
ATOM 1456 C CA . ILE A 1 183 ? -8.679 -3.269 -3.561 1.00 97.62 183 ILE A CA 1
ATOM 1457 C C . ILE A 1 183 ? -9.850 -2.783 -4.400 1.00 97.62 183 ILE A C 1
ATOM 1459 O O . ILE A 1 183 ? -9.671 -2.350 -5.542 1.00 97.62 183 ILE A O 1
ATOM 1463 N N . LYS A 1 184 ? -11.044 -2.826 -3.817 1.00 96.94 184 LYS A N 1
ATOM 1464 C CA . LYS A 1 184 ? -12.216 -2.142 -4.348 1.00 96.94 184 LYS A CA 1
ATOM 1465 C C . LYS A 1 184 ? -12.233 -0.725 -3.792 1.00 96.94 184 LYS A C 1
ATOM 1467 O O . LYS A 1 184 ? -12.624 -0.515 -2.644 1.00 96.94 184 LYS A O 1
ATOM 1472 N N . TRP A 1 185 ? -11.772 0.221 -4.600 1.00 96.56 185 TRP A N 1
ATOM 1473 C CA . TRP A 1 185 ? -11.749 1.641 -4.259 1.00 96.56 185 TRP A CA 1
ATOM 1474 C C . TRP A 1 185 ? -13.137 2.277 -4.385 1.00 96.56 185 TRP A C 1
ATOM 1476 O O . TRP A 1 185 ? -13.943 1.879 -5.22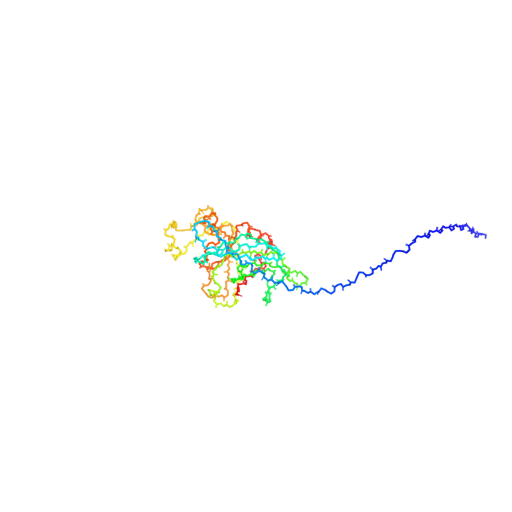5 1.00 96.56 185 TRP A O 1
ATOM 1486 N N . ASP A 1 186 ? -13.397 3.296 -3.571 1.00 94.62 186 ASP A N 1
ATOM 1487 C CA . ASP A 1 186 ? -14.583 4.161 -3.646 1.00 94.62 186 ASP A CA 1
ATOM 1488 C C . ASP A 1 186 ? -14.454 5.279 -4.696 1.00 94.62 186 ASP A C 1
ATOM 1490 O O . ASP A 1 186 ? -15.291 6.180 -4.788 1.00 94.62 186 ASP A O 1
ATOM 1494 N N . THR A 1 187 ? -13.371 5.240 -5.469 1.00 93.50 187 THR A N 1
ATOM 1495 C CA . THR A 1 187 ? -12.970 6.300 -6.378 1.00 93.50 187 THR A CA 1
ATOM 1496 C C . THR A 1 187 ? -12.946 5.782 -7.818 1.00 93.50 187 THR A C 1
ATOM 1498 O O . THR A 1 187 ? -12.311 4.758 -8.079 1.00 93.50 187 THR A O 1
ATOM 1501 N N . PRO A 1 188 ? -13.627 6.459 -8.763 1.00 89.12 188 PRO A N 1
ATOM 1502 C CA . PRO A 1 188 ? -13.634 6.058 -10.168 1.00 89.12 188 PRO A CA 1
ATOM 1503 C C . PRO A 1 188 ? -12.229 5.999 -10.780 1.00 89.12 188 PRO A C 1
ATOM 1505 O O . PRO A 1 188 ? -11.373 6.822 -10.446 1.00 89.12 188 PRO A O 1
ATOM 1508 N N . ASN A 1 189 ? -12.015 5.081 -11.727 1.00 86.81 189 ASN A N 1
ATOM 1509 C CA . ASN A 1 189 ? -10.762 4.902 -12.472 1.00 86.81 189 ASN A CA 1
ATOM 1510 C C . ASN A 1 189 ? -9.567 4.434 -11.615 1.00 86.81 189 ASN A C 1
ATOM 1512 O O . ASN A 1 189 ? -8.414 4.532 -12.039 1.00 86.81 189 ASN A O 1
ATOM 1516 N N . TRP A 1 190 ? -9.816 3.946 -10.395 1.00 92.00 190 TRP A N 1
ATOM 1517 C CA . TRP A 1 190 ? -8.805 3.371 -9.497 1.00 92.00 190 TRP A CA 1
ATOM 1518 C C . TRP A 1 190 ? -8.863 1.837 -9.446 1.00 92.00 190 TRP A C 1
ATOM 1520 O O . TRP A 1 190 ? -8.193 1.202 -8.632 1.00 92.00 190 TRP A O 1
ATOM 1530 N N . GLU A 1 191 ? -9.603 1.199 -10.354 1.00 91.06 191 GLU A N 1
ATOM 1531 C CA . GLU A 1 191 ? -9.887 -0.241 -10.343 1.00 91.06 191 GLU A CA 1
ATOM 1532 C C . GLU A 1 191 ? -8.630 -1.097 -10.502 1.00 91.06 191 GLU A C 1
ATOM 1534 O O . GLU A 1 191 ? -8.664 -2.279 -10.168 1.00 91.06 191 GLU A O 1
ATOM 1539 N N . LEU A 1 192 ? -7.517 -0.529 -10.979 1.00 91.31 192 LEU A N 1
ATOM 1540 C CA . LEU A 1 192 ? -6.222 -1.198 -11.160 1.00 91.31 192 LEU A CA 1
ATOM 1541 C C . LEU A 1 192 ? -5.163 -0.803 -10.117 1.00 91.31 192 LEU A C 1
ATOM 1543 O O . LEU A 1 192 ? -4.063 -1.353 -10.136 1.00 91.31 192 LEU A O 1
ATOM 1547 N N . VAL A 1 193 ? -5.479 0.103 -9.187 1.00 93.50 193 VAL A N 1
ATOM 1548 C CA . VAL A 1 193 ? -4.565 0.505 -8.110 1.00 93.50 193 VAL A CA 1
ATOM 1549 C C . VAL A 1 193 ? -4.511 -0.591 -7.044 1.00 93.50 193 VAL A C 1
ATOM 1551 O O . VAL A 1 193 ? -5.541 -1.068 -6.562 1.00 93.50 193 VAL A O 1
ATOM 1554 N N . ARG A 1 194 ? -3.300 -1.026 -6.694 1.00 95.88 194 ARG A N 1
ATOM 1555 C CA . ARG A 1 194 ? -3.026 -2.135 -5.767 1.00 95.88 194 ARG A CA 1
ATOM 1556 C C . ARG A 1 194 ? -2.054 -1.706 -4.673 1.00 95.88 194 ARG A C 1
ATOM 1558 O O . ARG A 1 194 ? -1.294 -0.756 -4.859 1.00 95.88 194 ARG A O 1
ATOM 1565 N N . LEU A 1 195 ? -2.039 -2.464 -3.579 1.00 97.19 195 LEU A N 1
ATOM 1566 C CA . LEU A 1 195 ? -0.917 -2.523 -2.642 1.00 97.19 195 LEU A CA 1
ATOM 1567 C C . LEU A 1 195 ? -0.168 -3.831 -2.908 1.00 97.19 195 LEU A C 1
ATOM 1569 O O . LEU A 1 195 ? -0.777 -4.894 -2.852 1.00 97.19 195 LEU A O 1
ATOM 1573 N N . HIS A 1 196 ? 1.118 -3.792 -3.239 1.00 96.00 196 HIS A N 1
ATOM 1574 C CA . HIS A 1 196 ? 1.850 -5.012 -3.592 1.00 96.00 196 HIS A CA 1
ATOM 1575 C C . HIS A 1 196 ? 3.314 -5.003 -3.134 1.00 96.00 196 HIS A C 1
ATOM 1577 O O . HIS A 1 196 ? 3.823 -3.999 -2.635 1.00 96.00 196 HIS A O 1
ATOM 1583 N N . GLY A 1 197 ? 3.978 -6.153 -3.252 1.00 91.25 197 GLY A N 1
ATOM 1584 C CA . GLY A 1 197 ? 5.414 -6.295 -3.029 1.00 91.25 197 GLY A CA 1
ATOM 1585 C C . GLY A 1 197 ? 6.207 -5.632 -4.148 1.00 91.25 197 GLY A C 1
ATOM 1586 O O . GLY A 1 197 ? 5.710 -4.765 -4.856 1.00 91.25 197 GLY A O 1
ATOM 1587 N N . THR A 1 198 ? 7.447 -6.040 -4.372 1.00 86.12 198 THR A N 1
ATOM 1588 C CA . THR A 1 198 ? 8.218 -5.525 -5.511 1.00 86.12 198 THR A CA 1
ATOM 1589 C C . THR A 1 198 ? 8.993 -6.647 -6.176 1.00 86.12 198 THR A C 1
ATOM 1591 O O . THR A 1 198 ? 9.630 -7.460 -5.514 1.00 86.12 198 THR A O 1
ATOM 1594 N N . GLY A 1 199 ? 8.958 -6.687 -7.502 1.00 81.62 199 GLY A N 1
ATOM 1595 C CA . GLY A 1 199 ? 9.790 -7.563 -8.326 1.00 81.62 199 GLY A CA 1
ATOM 1596 C C . GLY A 1 199 ? 10.186 -6.846 -9.615 1.00 81.62 199 GLY A C 1
ATOM 1597 O O . GLY A 1 199 ? 9.712 -5.746 -9.871 1.00 81.62 199 GLY A O 1
ATOM 1598 N N . GLY A 1 200 ? 11.094 -7.418 -10.403 1.00 64.06 200 GLY A N 1
ATOM 1599 C CA . GLY A 1 200 ? 11.480 -6.850 -11.702 1.00 64.06 200 GLY A CA 1
ATOM 1600 C C . GLY A 1 200 ? 12.225 -5.522 -11.709 1.00 64.06 200 GLY A C 1
ATOM 1601 O O . GLY A 1 200 ? 12.388 -4.934 -12.774 1.00 64.06 200 GLY A O 1
ATOM 1602 N N . TYR A 1 201 ? 12.750 -5.085 -10.564 1.00 59.81 201 TYR A N 1
ATOM 1603 C CA . TYR A 1 201 ? 13.653 -3.937 -10.474 1.00 59.81 201 TYR A CA 1
ATOM 1604 C C . TYR A 1 201 ? 15.062 -4.397 -10.058 1.00 59.81 201 TYR A C 1
ATOM 1606 O O . TYR A 1 201 ? 15.181 -5.266 -9.188 1.00 59.81 201 TYR A O 1
ATOM 1614 N N . PRO A 1 202 ? 16.142 -3.835 -10.638 1.00 53.84 202 PRO A N 1
ATOM 1615 C CA . PRO A 1 202 ? 17.510 -4.070 -10.177 1.00 53.84 202 PRO A CA 1
ATOM 1616 C C . PRO A 1 202 ? 17.661 -3.831 -8.665 1.00 53.84 202 PRO A C 1
ATOM 1618 O O . PRO A 1 202 ? 17.104 -2.864 -8.132 1.00 53.84 202 PRO A O 1
ATOM 1621 N N . ARG A 1 203 ? 18.442 -4.672 -7.965 1.00 45.56 203 ARG A N 1
ATOM 1622 C CA . ARG A 1 203 ? 18.788 -4.440 -6.547 1.00 45.56 203 ARG A CA 1
ATOM 1623 C C . ARG A 1 203 ? 19.401 -3.039 -6.411 1.00 45.56 203 ARG A C 1
ATOM 1625 O O . ARG A 1 203 ? 20.344 -2.721 -7.123 1.00 45.56 203 ARG A O 1
ATOM 1632 N N . GLY A 1 204 ? 18.837 -2.211 -5.532 1.00 48.06 204 GLY A N 1
ATOM 1633 C CA . GLY A 1 204 ? 19.249 -0.813 -5.332 1.00 48.06 204 GLY A CA 1
ATOM 1634 C C . GLY A 1 204 ? 18.389 0.239 -6.044 1.00 48.06 204 GLY A C 1
ATOM 1635 O O . GLY A 1 204 ? 18.517 1.412 -5.731 1.00 48.06 204 GLY A O 1
ATOM 1636 N N . SER A 1 205 ? 17.474 -0.166 -6.933 1.00 55.09 205 SER A N 1
ATOM 1637 C CA . SER A 1 205 ? 16.548 0.745 -7.637 1.00 55.09 205 SER A CA 1
ATOM 1638 C C . SER A 1 205 ? 15.115 0.684 -7.110 1.00 55.09 205 SER A C 1
ATOM 1640 O O . SER A 1 205 ? 14.196 1.231 -7.722 1.00 55.09 205 SER A O 1
ATOM 1642 N N . PHE A 1 206 ? 14.908 0.003 -5.972 1.00 52.16 206 PHE A N 1
ATOM 1643 C CA . PHE A 1 206 ? 13.579 -0.175 -5.404 1.00 52.16 206 PHE A CA 1
ATOM 1644 C C . PHE A 1 206 ? 12.892 1.175 -5.229 1.00 52.16 206 PHE A C 1
ATOM 1646 O O . PHE A 1 206 ? 11.700 1.229 -5.414 1.00 52.16 206 PHE A O 1
ATOM 1653 N N . TRP A 1 207 ? 13.556 2.271 -4.900 1.00 52.53 207 TRP A N 1
ATOM 1654 C CA . TRP A 1 207 ? 12.854 3.516 -4.559 1.00 52.53 207 TRP A CA 1
ATOM 1655 C C . TRP A 1 207 ? 12.917 4.568 -5.677 1.00 52.53 207 TRP A C 1
ATOM 1657 O O . TRP A 1 207 ? 12.191 5.554 -5.627 1.00 52.53 207 TRP A O 1
ATOM 1667 N N . ASP A 1 208 ? 13.681 4.295 -6.741 1.00 51.16 208 ASP A N 1
ATOM 1668 C CA . ASP A 1 208 ? 14.153 5.280 -7.723 1.00 51.16 208 ASP A CA 1
ATOM 1669 C C . ASP A 1 208 ? 13.050 5.953 -8.563 1.00 51.16 208 ASP A C 1
ATOM 1671 O O . ASP A 1 208 ? 13.338 6.896 -9.299 1.00 51.16 208 ASP A O 1
ATOM 1675 N N . LYS A 1 209 ? 11.796 5.482 -8.516 1.00 59.56 209 LYS A N 1
ATOM 1676 C CA . LYS A 1 209 ? 10.704 6.010 -9.350 1.00 59.56 209 LYS A CA 1
ATOM 1677 C C . LYS A 1 209 ? 9.358 5.959 -8.645 1.00 59.56 209 LYS A C 1
ATOM 1679 O O . LYS A 1 209 ? 9.010 4.938 -8.046 1.00 59.56 209 LYS A O 1
ATOM 1684 N N . GLU A 1 210 ? 8.572 7.022 -8.829 1.00 65.75 210 GLU A N 1
ATOM 1685 C CA . GLU A 1 210 ? 7.125 6.987 -8.617 1.00 65.75 210 GLU A CA 1
ATOM 1686 C C . GLU A 1 210 ? 6.507 5.785 -9.333 1.00 65.75 210 GLU A C 1
ATOM 1688 O O . GLU A 1 210 ? 6.961 5.356 -10.398 1.00 65.75 210 GLU A O 1
ATOM 1693 N N . THR A 1 211 ? 5.442 5.243 -8.756 1.00 72.62 211 THR A N 1
ATOM 1694 C CA . THR A 1 211 ? 4.680 4.203 -9.441 1.00 72.62 211 THR A CA 1
ATOM 1695 C C . THR A 1 211 ? 3.714 4.823 -10.455 1.00 72.62 211 THR A C 1
ATOM 1697 O O . THR A 1 211 ? 3.353 5.997 -10.382 1.00 72.62 211 THR A O 1
ATOM 1700 N N . PHE A 1 212 ? 3.213 3.994 -11.371 1.00 73.44 212 PHE A N 1
ATOM 1701 C CA . PHE A 1 212 ? 2.133 4.361 -12.295 1.00 73.44 212 PHE A CA 1
ATOM 1702 C C . PHE A 1 212 ? 0.733 4.304 -11.654 1.00 73.44 212 PHE A C 1
ATOM 1704 O O . PHE A 1 212 ? -0.264 4.294 -12.369 1.00 73.44 212 PHE A O 1
ATOM 1711 N N . GLY A 1 213 ? 0.640 4.220 -10.321 1.00 81.38 213 GLY A N 1
ATOM 1712 C CA . GLY A 1 213 ? -0.634 4.241 -9.596 1.00 81.38 213 GLY A CA 1
ATOM 1713 C C . GLY A 1 213 ? -0.617 3.474 -8.273 1.00 81.38 213 GLY A C 1
ATOM 1714 O O . GLY A 1 213 ? -1.230 3.905 -7.309 1.00 81.38 213 GLY A O 1
ATOM 1715 N N . CYS A 1 214 ? 0.089 2.344 -8.206 1.00 92.00 214 CYS A N 1
ATOM 1716 C CA . CYS A 1 214 ? 0.051 1.437 -7.051 1.00 92.00 214 CYS A CA 1
ATOM 1717 C C . CYS A 1 214 ? 0.901 1.911 -5.861 1.00 92.00 214 CYS A C 1
ATOM 1719 O O . CYS A 1 214 ? 1.868 2.653 -6.025 1.00 92.00 214 CYS A O 1
ATOM 1721 N N . THR A 1 215 ? 0.610 1.410 -4.667 1.00 93.06 215 THR A N 1
ATOM 1722 C CA . THR A 1 215 ? 1.534 1.485 -3.530 1.00 93.06 215 THR A CA 1
ATOM 1723 C C . THR A 1 215 ? 2.348 0.199 -3.472 1.00 93.06 215 THR A C 1
ATOM 1725 O O . THR A 1 215 ? 1.786 -0.890 -3.602 1.00 93.06 215 THR A O 1
ATOM 1728 N N . ARG A 1 216 ? 3.662 0.295 -3.261 1.00 89.81 216 ARG A N 1
ATOM 1729 C CA . ARG A 1 216 ? 4.508 -0.898 -3.149 1.00 89.81 216 ARG A CA 1
ATOM 1730 C C . ARG A 1 216 ? 5.469 -0.882 -1.972 1.00 89.81 216 ARG A C 1
ATOM 1732 O O . ARG A 1 216 ? 5.991 0.162 -1.581 1.00 89.81 216 ARG A O 1
ATOM 1739 N N . LEU A 1 217 ? 5.695 -2.086 -1.461 1.00 87.62 217 LEU A N 1
ATOM 1740 C CA . LEU A 1 217 ? 6.543 -2.442 -0.329 1.00 87.62 217 LEU A CA 1
ATOM 1741 C C . LEU A 1 217 ? 7.663 -3.389 -0.777 1.00 87.62 217 LEU A C 1
ATOM 1743 O O . LEU A 1 217 ? 7.571 -4.039 -1.826 1.00 87.62 217 LEU A O 1
ATOM 1747 N N . LEU A 1 218 ? 8.722 -3.472 0.033 1.00 85.12 218 LEU A N 1
ATOM 1748 C CA . LEU A 1 218 ? 9.681 -4.577 -0.044 1.00 85.12 218 LEU A CA 1
ATOM 1749 C C . LEU A 1 218 ? 8.940 -5.898 0.181 1.00 85.12 218 LEU A C 1
ATOM 1751 O O . LEU A 1 218 ? 7.947 -5.941 0.913 1.00 85.12 218 LEU A O 1
ATOM 1755 N N . ASN A 1 219 ? 9.401 -6.975 -0.457 1.00 86.69 219 ASN A N 1
ATOM 1756 C CA . ASN A 1 219 ? 8.716 -8.267 -0.366 1.00 86.69 219 ASN A CA 1
ATOM 1757 C C . ASN A 1 219 ? 8.656 -8.758 1.081 1.00 86.69 219 ASN A C 1
ATOM 1759 O O . ASN A 1 219 ? 7.615 -9.218 1.537 1.00 86.69 219 ASN A O 1
ATOM 1763 N N . GLU A 1 220 ? 9.742 -8.586 1.824 1.00 85.50 220 GLU A N 1
ATOM 1764 C CA . GLU A 1 220 ? 9.846 -8.939 3.235 1.00 85.50 220 GLU A CA 1
ATOM 1765 C C . GLU A 1 220 ? 8.837 -8.144 4.076 1.00 85.50 220 GLU A C 1
ATOM 1767 O O . GLU A 1 220 ? 8.159 -8.711 4.932 1.00 85.50 220 GLU A O 1
ATOM 1772 N N . ALA A 1 221 ? 8.676 -6.849 3.781 1.00 87.44 221 ALA A N 1
ATOM 1773 C CA . ALA A 1 221 ? 7.750 -5.967 4.485 1.00 87.44 221 ALA A CA 1
ATOM 1774 C C . ALA A 1 221 ? 6.284 -6.337 4.224 1.00 87.44 221 ALA A C 1
ATOM 1776 O O . ALA A 1 221 ? 5.500 -6.427 5.168 1.00 87.44 221 ALA A O 1
ATOM 1777 N N . ILE A 1 222 ? 5.898 -6.608 2.972 1.00 93.38 222 ILE A N 1
ATOM 1778 C CA . ILE A 1 222 ? 4.509 -6.985 2.673 1.00 93.38 222 ILE A CA 1
ATOM 1779 C C . ILE A 1 222 ? 4.163 -8.396 3.164 1.00 93.38 222 ILE A C 1
ATOM 1781 O O . ILE A 1 222 ? 3.037 -8.625 3.602 1.00 93.38 222 ILE A O 1
ATOM 1785 N N . ILE A 1 223 ? 5.128 -9.324 3.158 1.00 92.88 223 ILE A N 1
ATOM 1786 C CA . ILE A 1 223 ? 4.971 -10.647 3.779 1.00 92.88 223 ILE A CA 1
ATOM 1787 C C . ILE A 1 223 ? 4.753 -10.496 5.285 1.00 92.88 223 ILE A C 1
ATOM 1789 O O . ILE A 1 223 ? 3.885 -11.158 5.850 1.00 92.88 223 ILE A O 1
ATOM 1793 N N . ASN A 1 224 ? 5.518 -9.625 5.944 1.00 92.81 224 ASN A N 1
ATOM 1794 C CA . ASN A 1 224 ? 5.339 -9.366 7.367 1.00 92.81 224 ASN A CA 1
ATOM 1795 C C . ASN A 1 224 ? 3.992 -8.689 7.666 1.00 92.81 224 ASN A C 1
ATOM 1797 O O . ASN A 1 224 ? 3.300 -9.094 8.594 1.00 92.81 224 ASN A O 1
ATOM 1801 N N . LEU A 1 225 ? 3.582 -7.710 6.851 1.00 95.50 225 LEU A N 1
ATOM 1802 C CA . LEU A 1 225 ? 2.273 -7.061 6.960 1.00 95.50 225 LEU A CA 1
ATOM 1803 C C . LEU A 1 225 ? 1.124 -8.077 6.884 1.00 95.50 225 LEU A C 1
ATOM 1805 O O . LEU A 1 225 ? 0.251 -8.063 7.745 1.00 95.50 225 LEU A O 1
ATOM 1809 N N . GLU A 1 226 ? 1.136 -8.974 5.894 1.00 96.00 226 GLU A N 1
ATOM 1810 C CA . GLU A 1 226 ? 0.107 -10.014 5.751 1.00 96.00 226 GLU A CA 1
ATOM 1811 C C . GLU A 1 226 ? 0.029 -10.921 6.984 1.00 96.00 226 GLU A C 1
ATOM 1813 O O . GLU A 1 226 ? -1.062 -11.173 7.492 1.00 96.00 226 GLU A O 1
ATOM 1818 N N . LYS A 1 227 ? 1.180 -11.343 7.520 1.00 95.25 227 LYS A N 1
ATOM 1819 C CA . LYS A 1 227 ? 1.237 -12.154 8.744 1.00 95.25 227 LYS A CA 1
ATOM 1820 C C . LYS A 1 227 ? 0.668 -11.425 9.963 1.00 95.25 227 LYS A C 1
ATOM 1822 O O . LYS A 1 227 ? -0.043 -12.045 10.748 1.00 95.25 227 LYS A O 1
ATOM 1827 N N . LEU A 1 228 ? 0.974 -10.135 10.122 1.00 95.19 228 LEU A N 1
ATOM 1828 C CA . LEU A 1 228 ? 0.532 -9.324 11.264 1.00 95.19 228 LEU A CA 1
ATOM 1829 C C . LEU A 1 228 ? -0.965 -9.003 11.234 1.00 95.19 228 LEU A C 1
ATOM 1831 O O . LEU A 1 228 ? -1.597 -8.966 12.287 1.00 95.19 228 LEU A O 1
ATOM 1835 N N . LEU A 1 229 ? -1.549 -8.804 10.047 1.00 95.19 229 LEU A N 1
ATOM 1836 C CA . LEU A 1 229 ? -3.006 -8.673 9.899 1.00 95.19 229 LEU A CA 1
ATOM 1837 C C . LEU A 1 229 ? -3.719 -9.929 10.431 1.00 95.19 229 LEU A C 1
ATOM 1839 O O . LEU A 1 229 ? -4.756 -9.839 11.098 1.00 95.19 229 LEU A O 1
ATOM 1843 N N . GLY A 1 230 ? -3.086 -11.084 10.225 1.00 92.25 230 GLY A N 1
ATOM 1844 C CA . GLY A 1 230 ? -3.479 -12.356 10.800 1.00 92.25 230 GLY A CA 1
ATOM 1845 C C . GLY A 1 230 ? -4.487 -13.123 9.942 1.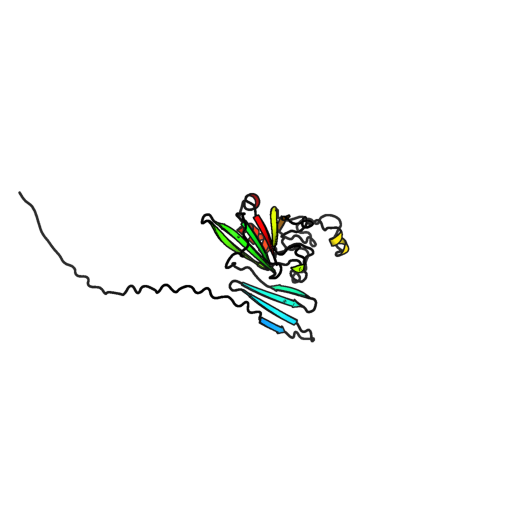00 92.25 230 GLY A C 1
ATOM 1846 O O . GLY A 1 230 ? -5.081 -12.591 8.996 1.00 92.25 230 GLY A O 1
ATOM 1847 N N . PRO A 1 231 ? -4.691 -14.411 10.259 1.00 86.75 231 PRO A N 1
ATOM 1848 C CA . PRO A 1 231 ? -5.615 -15.254 9.521 1.00 86.75 231 PRO A CA 1
ATOM 1849 C C . PRO A 1 231 ? -7.046 -14.724 9.661 1.00 86.75 231 PRO A C 1
ATOM 1851 O O . PRO A 1 231 ? -7.514 -14.454 10.761 1.00 86.75 231 PRO A O 1
ATOM 1854 N N . GLY A 1 232 ? -7.758 -14.604 8.540 1.00 86.00 232 GLY A N 1
ATOM 1855 C CA . GLY A 1 232 ? -9.157 -14.164 8.523 1.00 86.00 232 GLY A CA 1
ATOM 1856 C C . GLY A 1 232 ? -9.373 -12.659 8.363 1.00 86.00 232 GLY A C 1
ATOM 1857 O O . GLY A 1 232 ? -10.502 -12.282 8.058 1.00 86.00 232 GLY A O 1
ATOM 1858 N N . ALA A 1 233 ? -8.326 -11.827 8.439 1.00 89.19 233 ALA A N 1
ATOM 1859 C CA . ALA A 1 233 ? -8.441 -10.376 8.250 1.00 89.19 233 ALA A CA 1
ATOM 1860 C C . ALA A 1 233 ? -9.116 -10.001 6.918 1.00 89.19 233 ALA A C 1
ATOM 1862 O O . ALA A 1 233 ? -9.961 -9.113 6.878 1.00 89.19 233 ALA A O 1
ATOM 1863 N N . GLU A 1 234 ? -8.824 -10.733 5.836 1.00 90.56 234 GLU A N 1
ATOM 1864 C CA . GLU A 1 234 ? -9.495 -10.548 4.540 1.00 90.56 234 GLU A CA 1
ATOM 1865 C C . GLU A 1 234 ? -11.023 -10.724 4.633 1.00 90.56 234 GLU A C 1
ATOM 1867 O O . GLU A 1 234 ? -11.765 -9.945 4.044 1.00 90.56 234 GLU A O 1
ATOM 1872 N N . ARG A 1 235 ? -11.509 -11.698 5.420 1.00 90.06 235 ARG A N 1
ATOM 1873 C CA . ARG A 1 235 ? -12.952 -11.946 5.612 1.00 90.06 235 ARG A CA 1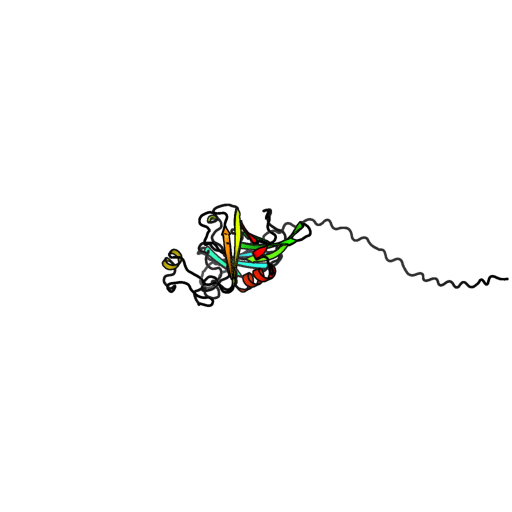
ATOM 1874 C C . ARG A 1 235 ? -13.611 -10.918 6.527 1.00 90.06 235 ARG A C 1
ATOM 1876 O O . ARG A 1 235 ? -14.777 -10.597 6.333 1.00 90.06 235 ARG A O 1
ATOM 1883 N N . GLU A 1 236 ? -12.880 -10.432 7.525 1.00 90.00 236 GLU A N 1
ATOM 1884 C CA . GLU A 1 236 ? -13.336 -9.372 8.436 1.00 90.00 236 GLU A CA 1
ATOM 1885 C C . GLU A 1 236 ? -13.348 -7.990 7.762 1.00 90.00 236 GLU A C 1
ATOM 1887 O O . GLU A 1 236 ? -13.994 -7.059 8.246 1.00 90.00 236 GLU A O 1
ATOM 1892 N N . GLY A 1 237 ? -12.671 -7.878 6.619 1.00 92.75 237 GLY A N 1
ATOM 1893 C CA . GLY A 1 237 ? -12.514 -6.658 5.852 1.00 92.75 237 GLY A CA 1
ATOM 1894 C C . GLY A 1 237 ? -11.319 -5.842 6.337 1.00 92.75 237 GLY A C 1
ATOM 1895 O O . GLY A 1 237 ? -11.184 -5.520 7.518 1.00 92.75 237 GLY A O 1
ATOM 1896 N N . ILE A 1 238 ? -10.467 -5.467 5.385 1.00 97.50 238 ILE A N 1
ATOM 1897 C CA . ILE A 1 238 ? -9.342 -4.557 5.604 1.00 97.50 238 ILE A CA 1
ATOM 1898 C C . ILE A 1 238 ? -9.636 -3.277 4.827 1.00 97.50 238 ILE A C 1
ATOM 1900 O O . ILE A 1 238 ? -9.764 -3.318 3.600 1.00 97.50 238 ILE A O 1
ATOM 1904 N N . GLU A 1 239 ? -9.744 -2.147 5.520 1.00 97.81 239 GLU A N 1
ATOM 1905 C CA . GLU A 1 239 ? -9.841 -0.841 4.865 1.00 97.81 239 GLU A CA 1
ATOM 1906 C C . GLU A 1 239 ? -8.445 -0.325 4.528 1.00 97.81 239 GLU A C 1
ATOM 1908 O O . GLU A 1 239 ? -7.533 -0.365 5.352 1.00 97.81 239 GLU A O 1
ATOM 1913 N N . ILE A 1 240 ? -8.284 0.195 3.320 1.00 97.88 240 ILE A N 1
ATOM 1914 C CA . ILE A 1 240 ? -7.114 0.962 2.919 1.00 97.88 240 ILE A CA 1
ATOM 1915 C C . ILE A 1 240 ? -7.553 2.409 2.755 1.00 97.88 240 ILE A C 1
ATOM 1917 O O . ILE A 1 240 ? -8.479 2.707 2.002 1.00 97.88 240 ILE A O 1
ATOM 1921 N N . ILE A 1 241 ? -6.878 3.304 3.465 1.00 97.31 241 ILE A N 1
ATOM 1922 C CA . ILE A 1 241 ? -7.132 4.740 3.443 1.00 97.31 241 ILE A CA 1
ATOM 1923 C C . ILE A 1 241 ? -5.865 5.424 2.937 1.00 97.31 241 ILE A C 1
ATOM 1925 O O . ILE A 1 241 ? -4.874 5.530 3.656 1.00 97.31 241 ILE A O 1
ATOM 1929 N N . ALA A 1 242 ? -5.893 5.884 1.690 1.00 96.25 242 ALA A N 1
ATOM 1930 C CA . ALA A 1 242 ? -4.820 6.673 1.099 1.00 96.25 242 ALA A CA 1
ATOM 1931 C C . ALA A 1 242 ? -5.109 8.168 1.279 1.00 96.25 242 ALA A C 1
ATOM 1933 O O . ALA A 1 242 ? -6.234 8.609 1.039 1.00 96.25 242 ALA A O 1
ATOM 1934 N N . TYR A 1 243 ? -4.114 8.947 1.699 1.00 95.19 243 TYR A N 1
ATOM 1935 C CA . TYR A 1 243 ? -4.286 10.374 1.974 1.00 95.19 243 TYR A CA 1
ATOM 1936 C C . TYR A 1 243 ? -3.022 11.201 1.695 1.00 95.19 243 TYR A C 1
ATOM 1938 O O . TYR A 1 243 ? -1.933 10.648 1.499 1.00 95.19 243 TYR A O 1
ATOM 1946 N N . ARG A 1 244 ? -3.199 12.524 1.615 1.00 88.25 244 ARG A N 1
ATOM 1947 C CA . ARG A 1 244 ? -2.153 13.520 1.311 1.00 88.25 244 ARG A CA 1
ATOM 1948 C C . ARG A 1 244 ? -1.526 14.172 2.540 1.00 88.25 244 ARG A C 1
ATOM 1950 O O . ARG A 1 244 ? -2.160 14.163 3.612 1.00 88.25 244 ARG A O 1
#

Secondary structure (DSSP, 8-state):
------------------------------------EEEEEEEETTTEEEEEEEEEETTEEEEEEE-TTS-EEEE--EE--SS--S----SSEEEEEETTTTEEEEEEE-TTSSEEEEEEEE-B-S-GGGSSSSEEEEEEEEEEES--B---HHHHHH-TTSPSSPBPTT-TT-TT-SEEEEEEESSTT-TT--EE---SS-TT-TTSS--SS-EE--HHHHHHHHHHH-TTHHHH-EEEEEE-

Foldseek 3Di:
DDDDDDDDDDDDDDDDDDDPPDDPPPPDDPDDDDQDQDWDFDDDPPPQTWTWGWGDDPFWTWTWTQHPVRFTFTDDDKGWDPADPPDDDPFQKEWEAELAVQKIWIWGQDPVRDTGTQIMDGKFAAHQVPPPDQKKKWKFQDKDFQDKAADDPVSCVVVVPDDPGIHGRPRQQGAQAGIKTQIGIPDPPLNPEIEGEGHNDPVRCRRGDHDPGYMYDHNVVVVVVVPSCHPCVNVSIYMYMYGD

Sequence (244 aa):
MGKFTQFVLLFSCLLLLVGCETVPEKRFRPYKPKSEIEKFIVFAGEGIERELKVKTYKYGRFTVYVRPDGSQNIEGGVYMPESKPDIVSKYRSVIYINYREKTLEAFKFNDAGSYEPLVGYAVVTPSADKLPKDVVRGVVTKIDKNPTWCPTPNIRTVYKHLPAGCLPPGHKDNAMGAIKFEIKWDTPNWELVRLHGTGGYPRGSFWDKETFGCTRLLNEAIINLEKLLGPGAEREGIEIIAYR

pLDDT: mean 73.56, std 23.6, range [24.38, 98.0]

Radius of gyration: 27.15 Å; chains: 1; bounding box: 49×48×110 Å